Protein AF-A0A368H6U4-F1 (afdb_monomer)

Mean predicted aligned error: 21.87 Å

Organism: Ancylostoma caninum (NCBI:txid29170)

Solvent-accessible surface area (backbone atoms only — not comparable to full-atom values): 14429 Å² total; per-residue (Å²): 112,70,70,60,53,50,50,54,51,48,53,56,49,50,52,56,50,52,54,51,49,53,54,49,53,50,50,50,53,52,53,54,53,53,66,70,69,72,68,83,91,75,79,98,70,78,99,69,88,80,78,83,86,59,86,85,59,64,68,63,52,56,55,52,50,53,49,48,58,59,72,74,41,80,47,74,66,55,49,51,49,52,49,50,51,49,51,54,52,54,55,71,69,55,78,61,79,89,82,50,56,80,74,56,47,59,54,50,53,52,52,53,50,56,50,49,57,50,52,53,53,52,47,51,55,50,51,54,51,48,53,50,51,52,49,55,51,52,51,51,53,49,53,50,50,51,52,52,40,54,54,26,51,77,69,75,38,57,46,69,57,66,74,67,45,95,56,81,79,87,73,83,86,68,57,92,68,75,76,60,77,76,85,65,53,73,68,63,56,47,58,46,66,74,41,100,82,42,63,90,66,49,92,94,49,80,71,78,79,83,82,81,74,88,75,80,80,79,87,77,90,76,89,81,80,88,89,132

Structure (mmCIF, N/CA/C/O backbone):
data_AF-A0A368H6U4-F1
#
_entry.id   AF-A0A368H6U4-F1
#
loop_
_atom_site.group_PDB
_atom_site.id
_atom_site.type_symbol
_atom_site.label_atom_id
_atom_site.label_alt_id
_atom_site.label_comp_id
_atom_site.label_asym_id
_atom_site.label_entity_id
_atom_site.label_seq_id
_atom_site.pdbx_PDB_ins_code
_atom_site.Cartn_x
_atom_site.Cartn_y
_atom_site.Cartn_z
_atom_site.occupancy
_atom_site.B_iso_or_equiv
_atom_site.auth_seq_id
_atom_site.auth_comp_id
_atom_site.auth_asym_id
_atom_site.auth_atom_id
_atom_site.pdbx_PDB_model_num
ATOM 1 N N . MET A 1 1 ? 0.007 52.745 21.828 1.00 54.59 1 MET A N 1
ATOM 2 C CA . MET A 1 1 ? -0.541 53.245 20.543 1.00 54.59 1 MET A CA 1
ATOM 3 C C . MET A 1 1 ? 0.123 52.620 19.314 1.00 54.59 1 MET A C 1
ATOM 5 O O . MET A 1 1 ? -0.601 52.145 18.453 1.00 54.59 1 MET A O 1
ATOM 9 N N . ILE A 1 2 ? 1.459 52.549 19.232 1.00 61.12 2 ILE A N 1
ATOM 10 C CA . ILE A 1 2 ? 2.178 52.019 18.049 1.00 61.12 2 ILE A CA 1
ATOM 11 C C . ILE A 1 2 ? 1.877 50.529 17.778 1.00 61.12 2 ILE A C 1
ATOM 13 O O . ILE A 1 2 ? 1.542 50.171 16.654 1.00 61.12 2 ILE A O 1
ATOM 17 N N . TYR A 1 3 ? 1.890 49.681 18.813 1.00 56.53 3 TYR A N 1
ATOM 18 C CA . TYR A 1 3 ? 1.563 48.249 18.687 1.00 56.53 3 TYR A CA 1
ATOM 19 C C . TYR A 1 3 ? 0.120 47.983 18.235 1.00 56.53 3 TYR A C 1
ATOM 21 O O . TYR A 1 3 ? -0.124 47.087 17.434 1.00 56.53 3 TYR A O 1
ATOM 29 N N . TRP A 1 4 ? -0.833 48.802 18.686 1.00 68.56 4 TRP A N 1
ATOM 30 C CA . TRP A 1 4 ? -2.232 48.702 18.260 1.00 68.56 4 TRP A CA 1
ATOM 31 C C . TRP A 1 4 ? -2.395 49.067 16.778 1.00 68.56 4 TRP A C 1
ATOM 33 O O . TRP A 1 4 ? -3.127 48.409 16.048 1.00 68.56 4 TRP A O 1
ATOM 43 N N . TYR A 1 5 ? -1.641 50.063 16.304 1.00 70.75 5 TYR A N 1
ATOM 44 C CA . TYR A 1 5 ? -1.644 50.459 14.898 1.00 70.75 5 TYR A CA 1
ATOM 45 C C . TYR A 1 5 ? -0.965 49.421 13.990 1.00 70.75 5 TYR A C 1
ATOM 47 O O . TYR A 1 5 ? -1.417 49.204 12.868 1.00 70.75 5 TYR A O 1
ATOM 55 N N . MET A 1 6 ? 0.090 48.746 14.467 1.00 68.75 6 MET A N 1
ATOM 56 C CA . MET A 1 6 ? 0.705 47.626 13.743 1.00 68.75 6 MET A CA 1
ATOM 57 C C . MET A 1 6 ? -0.233 46.422 13.654 1.00 68.75 6 MET A C 1
ATOM 59 O O . MET A 1 6 ? -0.435 45.932 12.549 1.00 68.75 6 MET A O 1
ATOM 63 N N . HIS A 1 7 ? -0.885 46.022 14.751 1.00 69.81 7 HIS A N 1
ATOM 64 C CA . HIS A 1 7 ? -1.875 44.940 14.716 1.00 69.81 7 HIS A CA 1
ATOM 65 C C . HIS A 1 7 ? -3.061 45.263 13.802 1.00 69.81 7 HIS A C 1
ATOM 67 O O . HIS A 1 7 ? -3.442 44.432 12.987 1.00 69.81 7 HIS A O 1
ATOM 73 N N . LEU A 1 8 ? -3.595 46.488 13.852 1.00 75.44 8 LEU A N 1
ATOM 74 C CA . LEU A 1 8 ? -4.688 46.908 12.968 1.00 75.44 8 LEU A CA 1
ATOM 75 C C . LEU A 1 8 ? -4.261 46.916 11.487 1.00 75.44 8 LEU A C 1
ATOM 77 O O . LEU A 1 8 ? -5.049 46.603 10.592 1.00 75.44 8 LEU A O 1
ATOM 81 N N . LYS A 1 9 ? -2.999 47.264 11.209 1.00 69.94 9 LYS A N 1
ATOM 82 C CA . LYS A 1 9 ? -2.422 47.255 9.858 1.00 69.94 9 LYS A CA 1
ATOM 83 C C . LYS A 1 9 ? -2.157 45.834 9.357 1.00 69.94 9 LYS A C 1
ATOM 85 O O . LYS A 1 9 ? -2.386 45.572 8.178 1.00 69.94 9 LYS A O 1
ATOM 90 N N . GLU A 1 10 ? -1.718 44.930 10.227 1.00 67.06 10 GLU A N 1
ATOM 91 C CA . GLU A 1 10 ? -1.558 43.506 9.923 1.00 67.06 10 GLU A CA 1
ATOM 92 C C . GLU A 1 10 ? -2.905 42.824 9.701 1.00 67.06 10 GLU A C 1
ATOM 94 O O . GLU A 1 10 ? -3.066 42.133 8.701 1.00 67.06 10 GLU A O 1
ATOM 99 N N . GLU A 1 11 ? -3.909 43.102 10.531 1.00 70.44 11 GLU A N 1
ATOM 100 C CA . GLU A 1 11 ? -5.256 42.547 10.381 1.00 70.44 11 GLU A CA 1
ATOM 101 C C . GLU A 1 11 ? -5.925 43.033 9.083 1.00 70.44 11 GLU A C 1
ATOM 103 O O . GLU A 1 11 ? -6.563 42.266 8.359 1.00 70.44 11 GLU A O 1
ATOM 108 N N . ARG A 1 12 ? -5.715 44.305 8.719 1.00 70.31 12 ARG A N 1
ATOM 109 C CA . ARG A 1 12 ? -6.185 44.864 7.445 1.00 70.31 12 ARG A CA 1
ATOM 110 C C . ARG A 1 12 ? -5.445 44.276 6.238 1.00 70.31 12 ARG A C 1
ATOM 112 O O . ARG A 1 12 ? -6.053 44.121 5.180 1.00 70.31 12 ARG A O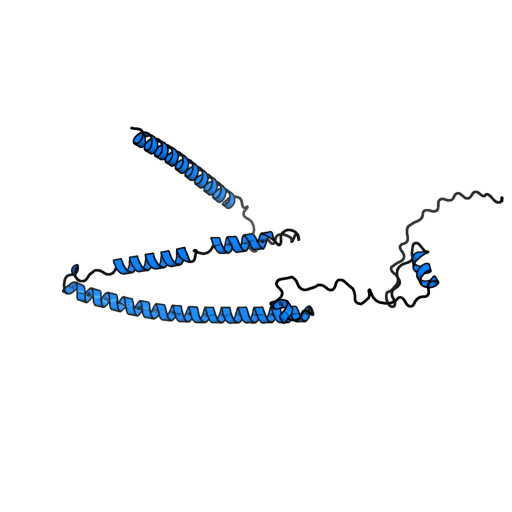 1
ATOM 119 N N . LYS A 1 13 ? -4.158 43.947 6.376 1.00 74.25 13 LYS A N 1
ATOM 120 C CA . LYS A 1 13 ? -3.367 43.293 5.322 1.00 74.25 13 LYS A CA 1
ATOM 121 C C . LYS A 1 13 ? -3.765 41.820 5.162 1.00 74.25 13 LYS A C 1
ATOM 123 O O . LYS A 1 13 ? -3.953 41.381 4.033 1.00 74.25 13 LYS A O 1
ATOM 128 N N . ALA A 1 14 ? -4.000 41.114 6.267 1.00 68.62 14 ALA A N 1
ATOM 129 C CA . ALA A 1 14 ? -4.475 39.733 6.283 1.00 68.62 14 ALA A CA 1
ATOM 130 C C . ALA A 1 14 ? -5.860 39.597 5.631 1.00 68.62 14 ALA A C 1
ATOM 132 O O . ALA A 1 14 ? -6.052 38.739 4.773 1.00 68.62 14 ALA A O 1
ATOM 133 N N . LYS A 1 15 ? -6.794 40.515 5.925 1.00 70.06 15 LYS A N 1
ATOM 134 C CA . LYS A 1 15 ? -8.120 40.551 5.277 1.00 70.06 15 LYS A CA 1
ATOM 135 C C . LYS A 1 15 ? -8.039 40.749 3.757 1.00 70.06 15 LYS A C 1
ATOM 137 O O . LYS A 1 15 ? -8.791 40.124 3.017 1.00 70.06 15 LYS A O 1
ATOM 142 N N . GLN A 1 16 ? -7.110 41.577 3.273 1.00 66.62 16 GLN A N 1
ATOM 143 C CA . GLN A 1 16 ? -6.911 41.787 1.831 1.00 66.62 16 GLN A CA 1
ATOM 144 C C . GLN A 1 16 ? -6.273 40.582 1.130 1.00 66.62 16 GLN A C 1
ATOM 146 O O . GLN A 1 16 ? -6.520 40.357 -0.055 1.00 66.62 16 GLN A O 1
ATOM 151 N N . GLU A 1 17 ? -5.439 39.822 1.835 1.00 65.56 17 GLU A N 1
ATOM 152 C CA . GLU A 1 17 ? -4.802 38.617 1.306 1.00 65.56 17 GLU A CA 1
ATOM 153 C C . GLU A 1 17 ? -5.788 37.443 1.255 1.00 65.56 17 GLU A C 1
ATOM 155 O O . GLU A 1 17 ? -5.856 36.741 0.247 1.00 65.56 17 GLU A O 1
ATOM 160 N N . GLU A 1 18 ? -6.643 37.307 2.269 1.00 68.62 18 GLU A N 1
ATOM 161 C CA . GLU A 1 18 ? -7.706 36.300 2.305 1.00 68.62 18 GLU A CA 1
ATOM 162 C C . GLU A 1 18 ? -8.779 36.551 1.231 1.00 68.62 18 GLU A C 1
ATOM 164 O O . GLU A 1 18 ? -9.199 35.624 0.536 1.00 68.62 18 GLU A O 1
ATOM 169 N N . GLU A 1 19 ? -9.165 37.812 1.000 1.00 70.44 19 GLU A N 1
ATOM 170 C CA . GLU A 1 19 ? -10.118 38.169 -0.058 1.00 70.44 19 GLU A CA 1
ATOM 171 C C . GLU A 1 19 ? -9.541 37.925 -1.467 1.00 70.44 19 GLU A C 1
ATOM 173 O O . GLU A 1 19 ? -10.243 37.437 -2.359 1.00 70.44 19 GLU A O 1
ATOM 178 N N . LYS A 1 20 ? -8.242 38.194 -1.675 1.00 70.56 20 LYS A N 1
ATOM 179 C CA . LYS A 1 20 ? -7.550 37.873 -2.935 1.00 70.56 20 LYS A CA 1
ATOM 180 C C . LYS A 1 20 ? -7.450 36.368 -3.164 1.00 70.56 20 LYS A C 1
ATOM 182 O O . LYS A 1 20 ? -7.755 35.921 -4.269 1.00 70.56 20 LYS A O 1
ATOM 187 N N . ARG A 1 21 ? -7.116 35.590 -2.128 1.00 69.50 21 ARG A N 1
ATOM 188 C CA . ARG A 1 21 ? -7.027 34.127 -2.220 1.00 69.50 21 ARG A CA 1
ATOM 189 C C . ARG A 1 21 ? -8.384 33.500 -2.531 1.00 69.50 21 ARG A C 1
ATOM 191 O O . ARG A 1 21 ? -8.485 32.672 -3.430 1.00 69.50 21 ARG A O 1
ATOM 198 N N . LYS A 1 22 ? -9.455 33.987 -1.896 1.00 71.75 22 LYS A N 1
ATOM 199 C CA . LYS A 1 22 ? -10.830 33.542 -2.174 1.00 71.75 22 LYS A CA 1
ATOM 200 C C . LYS A 1 22 ? -11.268 33.866 -3.608 1.00 71.75 22 LYS A C 1
ATOM 202 O O . LYS A 1 22 ? -11.920 33.050 -4.256 1.00 71.75 22 LYS A O 1
ATOM 207 N N . LYS A 1 23 ? -10.866 35.027 -4.139 1.00 70.81 23 LYS A N 1
ATOM 208 C CA . LYS A 1 23 ? -11.158 35.441 -5.524 1.00 70.81 23 LYS A CA 1
ATOM 209 C C . LYS A 1 23 ? -10.372 34.638 -6.566 1.00 70.81 23 LYS A C 1
ATOM 211 O O . LYS A 1 23 ? -10.862 34.438 -7.677 1.00 70.81 23 LYS A O 1
ATOM 216 N N . GLU A 1 24 ? -9.168 34.182 -6.234 1.00 67.38 24 GLU A N 1
ATOM 217 C CA . GLU A 1 24 ? -8.377 33.281 -7.080 1.00 67.38 24 GLU A CA 1
ATOM 218 C C . GLU A 1 24 ? -8.925 31.850 -7.050 1.00 67.38 24 GLU A C 1
ATOM 220 O O . GLU A 1 24 ? -9.114 31.258 -8.113 1.00 67.38 24 GLU A O 1
ATOM 225 N N . GLU A 1 25 ? -9.305 31.338 -5.877 1.00 71.75 25 GLU A N 1
ATOM 226 C CA . GLU A 1 25 ? -9.955 30.029 -5.728 1.00 71.75 25 GLU A CA 1
ATOM 227 C C . GLU A 1 25 ? -11.288 29.963 -6.502 1.00 71.75 25 GLU A C 1
ATOM 229 O O . GLU A 1 25 ? -11.573 28.973 -7.180 1.00 71.75 25 GLU A O 1
ATOM 234 N N . GLU A 1 26 ? -12.081 31.041 -6.501 1.00 72.00 26 GLU A N 1
ATOM 235 C CA . GLU A 1 26 ? -13.339 31.106 -7.255 1.00 72.00 26 GLU A CA 1
ATOM 236 C C . GLU A 1 26 ? -13.116 31.181 -8.777 1.00 72.00 26 GLU A C 1
ATOM 238 O O . GLU A 1 26 ? -13.842 30.549 -9.552 1.00 72.00 26 GLU A O 1
ATOM 243 N N . LYS A 1 27 ? -12.069 31.890 -9.227 1.00 72.44 27 LYS A N 1
ATOM 244 C CA . LYS A 1 27 ? -11.665 31.916 -10.644 1.00 72.44 27 LYS A CA 1
ATOM 245 C C . LYS A 1 27 ? -11.183 30.549 -11.120 1.00 72.44 27 LYS A C 1
ATOM 247 O O . LYS A 1 27 ? -11.586 30.130 -12.203 1.00 72.44 27 LYS A O 1
ATOM 252 N N . ILE A 1 28 ? -10.385 29.845 -10.316 1.00 71.06 28 ILE A N 1
ATOM 253 C CA . ILE A 1 28 ? -9.902 28.494 -10.630 1.00 71.06 28 ILE A CA 1
ATOM 254 C C . ILE A 1 28 ? -11.078 27.513 -10.671 1.00 71.06 28 ILE A C 1
ATOM 256 O O . ILE A 1 28 ? -11.216 26.776 -11.644 1.00 71.06 28 ILE A O 1
ATOM 260 N N . LYS A 1 29 ? -12.005 27.572 -9.705 1.00 70.31 29 LYS A N 1
ATOM 261 C CA . LYS A 1 29 ? -13.219 26.737 -9.689 1.00 70.31 29 LYS A CA 1
ATOM 262 C C . LYS A 1 29 ? -14.129 27.002 -10.893 1.00 70.31 29 LYS A C 1
ATOM 264 O O . LYS A 1 29 ? -14.658 26.064 -11.488 1.00 70.31 29 LYS A O 1
ATOM 269 N N . LYS A 1 30 ? -14.280 28.267 -11.303 1.00 69.25 30 LYS A N 1
ATOM 270 C CA . LYS A 1 30 ? -15.042 28.644 -12.504 1.00 69.25 30 LYS A CA 1
ATOM 271 C C . LYS A 1 30 ? -14.355 28.172 -13.788 1.00 69.25 30 LYS A C 1
ATOM 273 O O . LYS A 1 30 ? -15.032 27.694 -14.699 1.00 69.25 30 LYS A O 1
ATOM 278 N N . GLN A 1 31 ? -13.026 28.254 -13.855 1.00 64.69 31 GLN A N 1
ATOM 279 C CA . GLN A 1 31 ? -12.244 27.761 -14.991 1.00 64.69 31 GLN A CA 1
ATOM 280 C C . GLN A 1 31 ? -12.325 26.229 -15.098 1.00 64.69 31 GLN A C 1
ATOM 282 O O . GLN A 1 31 ? -12.503 25.702 -16.195 1.00 64.69 31 GLN A O 1
ATOM 287 N N . GLN A 1 32 ? -12.314 25.524 -13.963 1.00 65.56 32 GLN A N 1
ATOM 288 C CA . GLN A 1 32 ? -12.451 24.069 -13.896 1.00 65.56 32 GLN A CA 1
ATOM 289 C C . GLN A 1 32 ? -13.862 23.595 -14.289 1.00 65.56 32 GLN A C 1
ATOM 291 O O . GLN A 1 32 ? -13.990 22.650 -15.063 1.00 65.56 32 GLN A O 1
ATOM 296 N N . MET A 1 33 ? -14.918 24.297 -13.858 1.00 63.12 33 MET A N 1
ATOM 297 C CA . MET A 1 33 ? -16.299 23.996 -14.272 1.00 63.12 33 MET A CA 1
ATOM 298 C C . MET A 1 33 ? -16.561 24.303 -15.754 1.00 63.12 33 MET A C 1
ATOM 300 O O . MET A 1 33 ? -17.270 23.553 -16.420 1.00 63.12 33 MET A O 1
ATOM 304 N N . THR A 1 34 ? -15.955 25.359 -16.306 1.00 60.97 34 THR A N 1
ATOM 305 C CA . THR A 1 34 ? -16.106 25.694 -17.737 1.00 60.97 34 THR A CA 1
ATOM 306 C C . THR A 1 34 ? -15.370 24.686 -18.629 1.00 60.97 34 THR A C 1
ATOM 308 O O . THR A 1 34 ? -15.868 24.330 -19.694 1.00 60.97 34 THR A O 1
ATOM 311 N N . ALA A 1 35 ? -14.231 24.154 -18.172 1.00 58.12 35 ALA A N 1
ATOM 312 C CA . ALA A 1 35 ? -13.508 23.085 -18.862 1.00 58.12 35 ALA A CA 1
ATOM 313 C C . ALA A 1 35 ? -14.238 21.726 -18.823 1.00 58.12 35 ALA A C 1
ATOM 315 O O . ALA A 1 35 ? -13.999 20.885 -19.685 1.00 58.12 35 ALA A O 1
ATOM 316 N N . GLN A 1 36 ? -15.147 21.514 -17.863 1.00 52.84 36 GLN A N 1
ATOM 317 C CA . GLN A 1 36 ? -15.966 20.299 -17.767 1.00 52.84 36 GLN A CA 1
ATOM 318 C C . GLN A 1 36 ? -17.232 20.330 -18.638 1.00 52.84 36 GLN A C 1
ATOM 320 O O . GLN A 1 36 ? -17.742 19.270 -18.989 1.00 52.84 36 GLN A O 1
ATOM 325 N N . PHE A 1 37 ? -17.727 21.515 -19.012 1.00 48.16 37 PHE A N 1
ATOM 326 C CA . PHE A 1 37 ? -18.970 21.672 -19.784 1.00 48.16 37 PHE A CA 1
ATOM 327 C C . PHE A 1 37 ? -18.770 21.969 -21.280 1.00 48.16 37 PHE A C 1
ATOM 329 O O . PHE A 1 37 ? -19.744 22.025 -22.027 1.00 48.16 37 PHE A O 1
ATOM 336 N N . ALA A 1 38 ? -17.525 22.113 -21.746 1.00 47.44 38 ALA A N 1
ATOM 337 C CA . ALA A 1 38 ? -17.190 22.280 -23.161 1.00 47.44 38 ALA A CA 1
ATOM 338 C C . ALA A 1 38 ? -16.616 20.983 -23.768 1.00 47.44 38 ALA A C 1
ATOM 340 O O . ALA A 1 38 ? -15.465 20.938 -24.193 1.00 47.44 38 ALA A O 1
ATOM 341 N N . ALA A 1 39 ? -17.422 19.920 -23.821 1.00 46.28 39 ALA A N 1
ATOM 342 C CA . ALA A 1 39 ? -17.169 18.763 -24.681 1.00 46.28 39 ALA A CA 1
ATOM 343 C C . ALA A 1 39 ? -18.470 18.395 -25.422 1.00 46.28 39 ALA A C 1
ATOM 345 O O . ALA A 1 39 ? -19.503 18.233 -24.767 1.00 46.28 39 ALA A O 1
ATOM 346 N N . PRO A 1 40 ? -18.473 18.293 -26.766 1.00 45.59 40 PRO A N 1
ATOM 347 C CA . PRO A 1 40 ? -19.673 17.945 -27.511 1.00 45.59 40 PRO A CA 1
ATOM 348 C C . PRO A 1 40 ? -20.013 16.467 -27.294 1.00 45.59 40 PRO A C 1
ATOM 350 O O . PRO A 1 40 ? -19.139 15.600 -27.277 1.00 45.59 40 PRO A O 1
ATOM 353 N N . ALA A 1 41 ? -21.305 16.188 -27.138 1.00 48.03 41 ALA A N 1
ATOM 354 C CA . ALA A 1 41 ? -21.851 14.842 -27.097 1.00 48.03 41 ALA A CA 1
ATOM 355 C C . ALA A 1 41 ? -21.512 14.091 -28.397 1.00 48.03 41 ALA A C 1
ATOM 357 O O . ALA A 1 41 ? -21.930 14.497 -29.480 1.00 48.03 41 ALA A O 1
ATOM 358 N N . GLY A 1 42 ? -20.769 12.988 -28.292 1.00 42.66 42 GLY A N 1
ATOM 359 C CA . GLY A 1 42 ? -20.475 12.139 -29.443 1.00 42.66 42 GLY A CA 1
ATOM 360 C C . GLY A 1 42 ? -19.523 10.985 -29.140 1.00 42.66 42 GLY A C 1
ATOM 361 O O . GLY A 1 42 ? -18.323 11.186 -29.023 1.00 42.66 42 GLY A O 1
ATOM 362 N N . GLN A 1 43 ? -20.091 9.777 -29.109 1.00 41.44 43 GLN A N 1
ATOM 363 C CA . GLN A 1 43 ? -19.450 8.464 -29.268 1.00 41.44 43 GLN A CA 1
ATOM 364 C C . GLN A 1 43 ? -18.472 7.964 -28.190 1.00 41.44 43 GLN A C 1
ATOM 366 O O . GLN A 1 43 ? -17.365 8.454 -27.990 1.00 41.44 43 GLN A O 1
ATOM 371 N N . GLY A 1 44 ? -18.877 6.846 -27.576 1.00 48.09 44 GLY A N 1
ATOM 372 C CA . GLY A 1 44 ? -18.028 5.991 -26.760 1.00 48.09 44 GLY A CA 1
ATOM 373 C C . GLY A 1 44 ? -16.804 5.506 -27.538 1.00 48.09 44 GLY A C 1
ATOM 374 O O . GLY A 1 44 ? -16.904 4.691 -28.452 1.00 48.09 44 GLY A O 1
ATOM 375 N N . GLY A 1 45 ? -15.638 5.994 -27.128 1.00 43.34 45 GLY A N 1
ATOM 376 C CA . GLY A 1 45 ? -14.339 5.588 -27.635 1.00 43.34 45 GLY A CA 1
ATOM 377 C C . GLY A 1 45 ? -13.259 5.884 -26.598 1.00 43.34 45 GLY A C 1
ATOM 378 O O . GLY A 1 45 ? -12.977 7.035 -26.308 1.00 43.34 45 GLY A O 1
ATOM 379 N N . ARG A 1 46 ? -12.694 4.814 -26.026 1.00 50.44 46 ARG A N 1
ATOM 380 C CA . ARG A 1 46 ? -11.342 4.675 -25.440 1.00 50.44 46 ARG A CA 1
ATOM 381 C C . ARG A 1 46 ? -10.726 5.957 -24.839 1.00 50.44 46 ARG A C 1
ATOM 383 O O . ARG A 1 46 ? -10.171 6.790 -25.546 1.00 50.44 46 ARG A O 1
ATOM 390 N N . ASN A 1 47 ? -10.717 6.030 -23.509 1.00 48.41 47 ASN A N 1
ATOM 391 C CA . ASN A 1 47 ? -10.270 7.172 -22.702 1.00 48.41 47 ASN A CA 1
ATOM 392 C C . ASN A 1 47 ? -8.732 7.335 -22.603 1.00 48.41 47 ASN A C 1
ATOM 394 O O . ASN A 1 47 ? -8.193 7.431 -21.506 1.00 48.41 47 ASN A O 1
ATOM 398 N N . PHE A 1 48 ? -8.006 7.324 -23.728 1.00 55.56 48 PHE A N 1
ATOM 399 C CA . PHE A 1 48 ? -6.584 7.694 -23.765 1.00 55.56 48 PHE A CA 1
ATOM 400 C C . PHE A 1 48 ? -6.222 8.380 -25.088 1.00 55.56 48 PHE A C 1
ATOM 402 O O . PHE A 1 48 ? -6.181 7.752 -26.145 1.00 55.56 48 PHE A O 1
ATOM 409 N N . VAL A 1 49 ? -5.892 9.672 -25.016 1.00 58.19 49 VAL A N 1
ATOM 410 C CA . VAL A 1 49 ? -5.244 10.410 -26.108 1.00 58.19 49 VAL A CA 1
ATOM 411 C C . VAL A 1 49 ? -3.755 10.067 -26.079 1.00 58.19 49 VAL A C 1
ATOM 413 O O . VAL A 1 49 ? -3.059 10.399 -25.123 1.00 58.19 49 VAL A O 1
ATOM 416 N N . ILE A 1 50 ? -3.255 9.392 -27.116 1.00 53.56 50 ILE A N 1
ATOM 417 C CA . ILE A 1 50 ? -1.821 9.143 -27.313 1.00 53.56 50 ILE A CA 1
ATOM 418 C C . ILE A 1 50 ? -1.241 10.350 -28.071 1.00 53.56 50 ILE A C 1
ATOM 420 O O . ILE A 1 50 ? -1.454 10.454 -29.282 1.00 53.56 50 ILE A O 1
ATOM 424 N N . PRO A 1 51 ? -0.508 11.279 -27.426 1.00 59.31 51 PRO A N 1
ATOM 425 C CA . PRO A 1 51 ? 0.175 12.339 -28.153 1.00 59.31 51 PRO A CA 1
ATOM 426 C C . PRO A 1 51 ? 1.308 11.742 -28.997 1.00 59.31 51 PRO A C 1
ATOM 4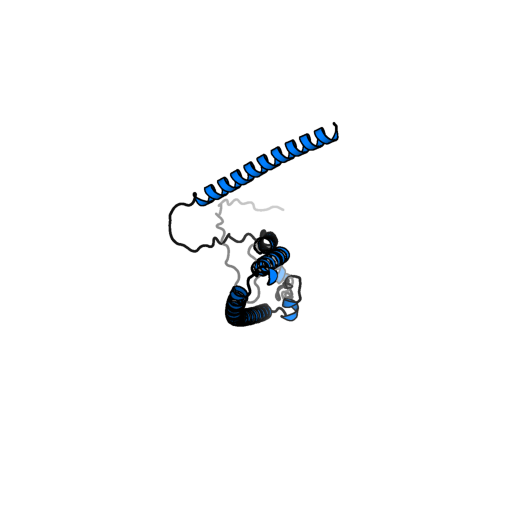28 O O . PRO A 1 51 ? 2.134 10.965 -28.505 1.00 59.31 51 PRO A O 1
ATOM 431 N N . LYS A 1 52 ? 1.354 12.124 -30.280 1.00 50.75 52 LYS A N 1
ATOM 432 C CA . LYS A 1 52 ? 2.428 11.751 -31.209 1.00 50.75 52 LYS A CA 1
ATOM 433 C C . LYS A 1 52 ? 3.791 12.124 -30.612 1.00 50.75 52 LYS A C 1
ATOM 435 O O . LYS A 1 52 ? 4.009 13.224 -30.109 1.00 50.75 52 LYS A O 1
ATOM 440 N N . LYS A 1 53 ? 4.697 11.152 -30.648 1.00 43.78 53 LYS A N 1
ATOM 441 C CA . LYS A 1 53 ? 6.025 11.153 -30.035 1.00 43.78 53 LYS A CA 1
ATOM 442 C C . LYS A 1 53 ? 6.948 12.146 -30.757 1.00 43.78 53 LYS A C 1
ATOM 444 O O . LYS A 1 53 ? 7.527 11.796 -31.776 1.00 43.78 53 LYS A O 1
ATOM 449 N N . SER A 1 54 ? 7.108 13.359 -30.227 1.00 45.62 54 SER A N 1
ATOM 450 C CA . SER A 1 54 ? 8.255 14.215 -30.552 1.00 45.62 54 SER A CA 1
ATOM 451 C C . SER A 1 54 ? 9.406 13.891 -29.592 1.00 45.62 54 SER A C 1
ATOM 453 O O . SER A 1 54 ? 9.237 13.830 -28.372 1.00 45.62 54 SER A O 1
ATOM 455 N N . GLU A 1 55 ? 10.588 13.612 -30.141 1.00 53.78 55 GLU A N 1
ATOM 456 C CA . GLU A 1 55 ? 11.734 13.076 -29.391 1.00 53.78 55 GLU A CA 1
ATOM 457 C C . GLU A 1 55 ? 12.313 14.030 -28.335 1.00 53.78 55 GLU A C 1
ATOM 459 O O . GLU A 1 55 ? 13.006 13.574 -27.428 1.00 53.78 55 GLU A O 1
ATOM 464 N N . LYS A 1 56 ? 11.955 15.319 -28.375 1.00 51.50 56 LYS A N 1
ATOM 465 C CA . LYS A 1 56 ? 12.401 16.339 -27.412 1.00 51.50 56 LYS A CA 1
ATOM 466 C C . LYS A 1 56 ? 11.733 16.266 -26.034 1.00 51.50 56 LYS A C 1
ATOM 468 O O . LYS A 1 56 ? 12.255 16.842 -25.093 1.00 51.50 56 LYS A O 1
ATOM 473 N N . ASN A 1 57 ? 10.615 15.552 -25.885 1.00 49.22 57 ASN A N 1
ATOM 474 C CA . ASN A 1 57 ? 9.756 15.642 -24.694 1.00 49.22 57 ASN A CA 1
ATOM 475 C C . ASN A 1 57 ? 9.799 14.377 -23.808 1.00 49.22 57 ASN A C 1
ATOM 477 O O . ASN A 1 57 ? 8.821 14.008 -23.158 1.00 49.22 57 ASN A O 1
ATOM 481 N N . ARG A 1 58 ? 10.908 13.621 -23.846 1.00 53.78 58 ARG A N 1
ATOM 482 C CA . ARG A 1 58 ? 11.096 12.449 -22.969 1.00 53.78 58 ARG A CA 1
ATOM 483 C C . ARG A 1 58 ? 11.612 12.824 -21.580 1.00 53.78 58 ARG A C 1
ATOM 485 O O . ARG A 1 58 ? 11.306 12.095 -20.647 1.00 53.78 58 ARG A O 1
ATOM 492 N N . ASN A 1 59 ? 12.334 13.935 -21.440 1.00 54.47 59 ASN A N 1
ATOM 493 C CA . ASN A 1 59 ? 12.939 14.326 -20.165 1.00 54.47 59 ASN A CA 1
ATOM 494 C C . ASN A 1 59 ? 11.924 14.984 -19.207 1.00 54.47 59 ASN A C 1
ATOM 496 O O . ASN A 1 59 ? 11.887 14.640 -18.030 1.00 54.47 59 ASN A O 1
ATOM 500 N N . ASP A 1 60 ? 11.013 15.819 -19.721 1.00 56.06 60 ASP A N 1
ATOM 501 C CA . ASP A 1 60 ? 10.012 16.532 -18.900 1.00 56.06 60 ASP A CA 1
ATOM 502 C C . ASP A 1 60 ? 8.885 15.633 -18.365 1.00 56.06 60 ASP A C 1
ATOM 504 O O . ASP A 1 60 ? 8.238 15.937 -17.361 1.00 56.06 60 ASP A O 1
ATOM 508 N N . LYS A 1 61 ? 8.647 14.484 -19.008 1.00 57.69 61 LYS A N 1
ATOM 509 C CA . LYS A 1 61 ? 7.613 13.525 -18.581 1.00 57.69 61 LYS A CA 1
ATOM 510 C C . LYS A 1 61 ? 7.997 12.769 -17.314 1.00 57.69 61 LYS A C 1
ATOM 512 O O . LYS A 1 61 ? 7.113 12.428 -16.536 1.00 57.69 61 LYS A O 1
ATOM 517 N N . PHE A 1 62 ? 9.288 12.522 -17.088 1.00 53.84 62 PHE A N 1
ATOM 518 C CA . PHE A 1 62 ? 9.746 11.869 -15.860 1.00 53.84 62 PHE A CA 1
ATOM 519 C C . PHE A 1 62 ? 9.664 12.809 -14.652 1.00 53.84 62 PHE A C 1
ATOM 521 O O . PHE A 1 62 ? 9.253 12.360 -13.586 1.00 53.84 62 PHE A O 1
ATOM 528 N N . GLY A 1 63 ? 9.952 14.105 -14.829 1.00 59.25 63 GLY A N 1
ATOM 529 C CA . GLY A 1 63 ? 9.774 15.119 -13.780 1.00 59.25 63 GLY A CA 1
ATOM 530 C C . GLY A 1 63 ? 8.309 15.276 -13.360 1.00 59.25 63 GLY A C 1
ATOM 531 O O . GLY A 1 63 ? 7.992 15.147 -12.181 1.00 59.25 63 GLY A O 1
ATOM 532 N N . ASN A 1 64 ? 7.401 15.421 -14.333 1.00 64.38 64 ASN A N 1
ATOM 533 C CA . ASN A 1 64 ? 5.963 15.542 -14.065 1.00 64.38 64 ASN A CA 1
ATOM 534 C C . ASN A 1 64 ? 5.341 14.279 -13.447 1.00 64.38 64 ASN A C 1
ATOM 536 O O . ASN A 1 64 ? 4.442 14.386 -12.623 1.00 64.38 64 ASN A O 1
ATOM 540 N N . ILE A 1 65 ? 5.802 13.076 -13.809 1.00 59.38 65 ILE A N 1
ATOM 541 C CA . ILE A 1 65 ? 5.280 11.826 -13.231 1.00 59.38 65 ILE A CA 1
ATOM 542 C C . ILE A 1 65 ? 5.723 11.643 -11.778 1.00 59.38 65 ILE A C 1
ATOM 544 O O . ILE A 1 65 ? 4.926 11.193 -10.961 1.00 59.38 65 ILE A O 1
ATOM 548 N N . VAL A 1 66 ? 6.974 11.968 -11.441 1.00 58.47 66 VAL A N 1
ATOM 549 C CA . VAL A 1 66 ? 7.477 11.855 -10.062 1.00 58.47 66 VAL A CA 1
ATOM 550 C C . VAL A 1 66 ? 6.794 12.882 -9.162 1.00 58.47 66 VAL A C 1
ATOM 552 O O . VAL A 1 66 ? 6.345 12.525 -8.076 1.00 58.47 66 VAL A O 1
ATOM 555 N N . GLN A 1 67 ? 6.626 14.109 -9.654 1.00 59.28 67 GLN A N 1
ATOM 556 C CA . GLN A 1 67 ? 5.927 15.170 -8.940 1.00 59.28 67 GLN A CA 1
ATOM 557 C C . GLN A 1 67 ? 4.431 14.858 -8.771 1.00 59.28 67 GLN A C 1
ATOM 559 O O . GLN A 1 67 ? 3.931 14.877 -7.652 1.00 59.28 67 GLN A O 1
ATOM 564 N N . ALA A 1 68 ? 3.741 14.400 -9.821 1.00 59.78 68 ALA A N 1
ATOM 565 C CA . ALA A 1 68 ? 2.350 13.957 -9.713 1.00 59.78 68 ALA A CA 1
ATOM 566 C C . ALA A 1 68 ? 2.187 12.746 -8.780 1.00 59.78 68 ALA A C 1
ATOM 568 O O . ALA A 1 68 ? 1.214 12.661 -8.046 1.00 59.78 68 ALA A O 1
ATOM 569 N N . LYS A 1 69 ? 3.136 11.803 -8.750 1.00 57.53 69 LYS A N 1
ATOM 570 C CA . LYS A 1 69 ? 3.085 10.649 -7.835 1.00 57.53 69 LYS A CA 1
ATOM 571 C C . LYS A 1 69 ? 3.320 11.049 -6.372 1.00 57.53 69 LYS A C 1
ATOM 573 O O . LYS A 1 69 ? 2.817 10.374 -5.479 1.00 57.53 69 LYS A O 1
ATOM 578 N N . GLN A 1 70 ? 4.064 12.129 -6.142 1.00 57.34 70 GLN A N 1
ATOM 579 C CA . GLN A 1 70 ? 4.303 12.711 -4.822 1.00 57.34 70 GLN A CA 1
ATOM 580 C C . GLN A 1 70 ? 3.136 13.596 -4.353 1.00 57.34 70 GLN A C 1
ATOM 582 O O . GLN A 1 70 ? 2.867 13.649 -3.159 1.00 57.34 70 GLN A O 1
ATOM 587 N N . GLU A 1 71 ? 2.416 14.227 -5.282 1.00 54.91 71 GLU A N 1
ATOM 588 C CA . GLU A 1 71 ? 1.245 15.074 -5.011 1.00 54.91 71 GLU A CA 1
ATOM 589 C C . GLU A 1 71 ? -0.085 14.286 -4.957 1.00 54.91 71 GLU A C 1
ATOM 591 O O . GLU A 1 71 ? -1.045 14.745 -4.346 1.00 54.91 71 GLU A O 1
ATOM 596 N N . MET A 1 72 ? -0.161 13.089 -5.557 1.00 57.44 72 MET A N 1
ATOM 597 C CA . MET A 1 72 ? -1.399 12.284 -5.656 1.00 57.44 72 MET A CA 1
ATOM 598 C C . MET A 1 72 ? -1.570 11.231 -4.550 1.00 57.44 72 MET A C 1
ATOM 600 O O . MET A 1 72 ? -2.610 10.576 -4.483 1.00 57.44 72 MET A O 1
ATOM 604 N N . GLY A 1 73 ? -0.567 11.029 -3.695 1.00 58.59 73 GLY A N 1
ATOM 605 C CA . GLY A 1 73 ? -0.679 10.182 -2.507 1.00 58.59 73 GLY A CA 1
ATOM 606 C C . GLY A 1 73 ? -0.674 11.043 -1.253 1.00 58.59 73 GLY A C 1
ATOM 607 O O . GLY A 1 73 ? 0.124 11.974 -1.180 1.00 58.59 73 GLY A O 1
ATOM 608 N N . MET A 1 74 ? -1.508 10.720 -0.252 1.00 61.03 74 MET A N 1
ATOM 609 C CA . MET A 1 74 ? -1.300 11.266 1.097 1.00 61.03 74 MET A CA 1
ATOM 610 C C . MET A 1 74 ? 0.173 11.071 1.451 1.00 61.03 74 MET A C 1
ATOM 612 O O . MET A 1 74 ? 0.673 9.940 1.369 1.00 61.03 74 MET A O 1
ATOM 616 N N . THR A 1 75 ? 0.867 12.153 1.800 1.00 80.38 75 THR A N 1
ATOM 617 C CA . THR A 1 75 ? 2.277 12.071 2.184 1.00 80.38 75 THR A CA 1
ATOM 618 C C . THR A 1 75 ? 2.410 11.133 3.382 1.00 80.38 75 THR A C 1
ATOM 620 O O . THR A 1 75 ? 1.469 10.954 4.156 1.00 80.38 75 THR A O 1
ATOM 623 N N . LYS A 1 76 ? 3.572 10.492 3.549 1.00 82.69 76 LYS A N 1
ATOM 624 C CA . LYS A 1 76 ? 3.795 9.561 4.669 1.00 82.69 76 LYS A CA 1
ATOM 625 C C . LYS A 1 76 ? 3.431 10.200 6.019 1.00 82.69 76 LYS A C 1
ATOM 627 O O . LYS A 1 76 ? 2.799 9.564 6.853 1.00 82.69 76 LYS A O 1
ATOM 632 N N . GLU A 1 77 ? 3.760 11.476 6.175 1.00 84.62 77 GLU A N 1
ATOM 633 C CA . GLU A 1 77 ? 3.422 12.282 7.347 1.00 84.62 77 GLU A CA 1
ATOM 634 C C . GLU A 1 77 ? 1.907 12.498 7.499 1.00 84.62 77 GLU A C 1
ATOM 636 O O . GLU A 1 77 ? 1.369 12.271 8.577 1.00 84.62 77 GLU A O 1
ATOM 641 N N . GLN A 1 78 ? 1.187 12.809 6.414 1.00 87.38 78 GLN A N 1
ATOM 642 C CA . GLN A 1 78 ? -0.279 12.914 6.432 1.00 87.38 78 GLN A CA 1
ATOM 643 C C . GLN A 1 78 ? -0.958 11.586 6.793 1.00 87.38 78 GLN A C 1
ATOM 645 O O . GLN A 1 78 ? -1.967 11.580 7.494 1.00 87.38 78 GLN A O 1
ATOM 650 N N . GLN A 1 79 ? -0.418 10.449 6.343 1.00 87.62 79 GLN A N 1
ATOM 651 C CA . GLN A 1 79 ? -0.950 9.130 6.703 1.00 87.62 79 GLN A CA 1
ATOM 652 C C . GLN A 1 79 ? -0.730 8.818 8.188 1.00 87.62 79 GLN A C 1
ATOM 654 O O . GLN A 1 79 ? -1.628 8.296 8.851 1.00 87.62 79 GLN A O 1
ATOM 659 N N . GLU A 1 80 ? 0.449 9.140 8.725 1.00 88.81 80 GLU A N 1
ATOM 660 C CA . GLU A 1 80 ? 0.758 8.968 10.147 1.00 88.81 80 GLU A CA 1
ATOM 661 C C . GLU A 1 80 ? -0.099 9.887 11.026 1.00 88.81 80 GLU A C 1
ATOM 663 O O . GLU A 1 80 ? -0.618 9.441 12.053 1.00 88.81 80 GLU A O 1
ATOM 668 N N . GLU A 1 81 ? -0.320 11.131 10.603 1.00 88.69 81 GLU A N 1
ATOM 669 C CA . GLU A 1 81 ? -1.206 12.068 11.290 1.00 88.69 81 GLU A CA 1
ATOM 670 C C . GLU A 1 81 ? -2.666 11.605 11.243 1.00 88.69 81 GLU A C 1
ATOM 672 O O . GLU A 1 81 ? -3.321 11.562 12.284 1.00 88.69 81 GLU A O 1
ATOM 677 N N . ALA A 1 82 ? -3.162 11.154 10.086 1.00 90.62 82 ALA A N 1
ATOM 678 C CA . ALA A 1 82 ? -4.502 10.583 9.962 1.00 90.62 82 ALA A CA 1
ATOM 679 C C . ALA A 1 82 ? -4.674 9.338 10.848 1.00 90.62 82 ALA A C 1
ATOM 681 O O . ALA A 1 82 ? -5.696 9.190 11.522 1.00 90.62 82 ALA A O 1
ATOM 682 N N . LYS A 1 83 ? -3.656 8.467 10.920 1.00 92.69 83 LYS A N 1
ATOM 683 C CA . LYS A 1 83 ? -3.649 7.308 11.823 1.00 92.69 83 LYS A CA 1
ATOM 684 C C . LYS A 1 83 ? -3.670 7.743 13.288 1.00 92.69 83 LYS A C 1
ATOM 686 O O . LYS A 1 83 ? -4.444 7.192 14.068 1.00 92.69 83 LYS A O 1
ATOM 691 N N . ARG A 1 84 ? -2.852 8.726 13.676 1.00 93.94 84 ARG A N 1
ATOM 692 C CA . ARG A 1 84 ? -2.828 9.265 15.045 1.00 93.94 84 ARG A CA 1
ATOM 693 C C . ARG A 1 84 ? -4.172 9.893 15.411 1.00 93.94 84 ARG A C 1
ATOM 695 O O . ARG A 1 84 ? -4.681 9.622 16.495 1.00 93.94 84 ARG A O 1
ATOM 702 N N . ALA A 1 85 ? -4.759 10.685 14.518 1.00 94.12 85 ALA A N 1
ATOM 703 C CA . ALA A 1 85 ? -6.064 11.306 14.714 1.00 94.12 85 ALA A CA 1
ATOM 704 C C . ALA A 1 85 ? -7.171 10.254 14.860 1.00 94.12 85 ALA A C 1
ATOM 706 O O . ALA A 1 85 ? -8.001 10.355 15.762 1.00 94.12 85 ALA A O 1
ATOM 707 N N . PHE A 1 86 ? -7.142 9.207 14.031 1.00 94.38 86 PHE A N 1
ATOM 708 C CA . PHE A 1 86 ? -8.075 8.089 14.129 1.00 94.38 86 PHE A CA 1
ATOM 709 C C . PHE A 1 86 ? -7.947 7.356 15.469 1.00 94.38 86 PHE A C 1
ATOM 711 O O . PHE A 1 86 ? -8.947 7.147 16.150 1.00 94.38 86 PHE A O 1
ATOM 718 N N . LEU A 1 87 ? -6.724 7.022 15.894 1.00 94.25 87 LEU A N 1
ATOM 719 C CA . LEU A 1 87 ? -6.492 6.366 17.184 1.00 94.25 87 LEU A CA 1
ATOM 720 C C . LEU A 1 87 ? -6.943 7.241 18.358 1.00 94.25 87 LEU A C 1
ATOM 722 O O . LEU A 1 87 ? -7.600 6.740 19.265 1.00 94.25 87 LEU A O 1
ATOM 726 N N . ALA A 1 88 ? -6.671 8.546 18.313 1.00 93.81 88 ALA A N 1
ATOM 727 C CA . ALA A 1 88 ? -7.133 9.483 19.333 1.00 93.81 88 ALA A CA 1
ATOM 728 C C . ALA A 1 88 ? -8.668 9.598 19.376 1.00 93.81 88 ALA A C 1
ATOM 730 O O . ALA A 1 88 ? -9.243 9.766 20.448 1.00 93.81 88 ALA A O 1
ATOM 731 N N . ALA A 1 89 ? -9.349 9.511 18.229 1.00 93.25 89 ALA A N 1
ATOM 732 C CA . ALA A 1 89 ? -10.809 9.482 18.181 1.00 93.25 89 ALA A CA 1
ATOM 733 C C . ALA A 1 89 ? -11.377 8.181 18.773 1.00 93.25 89 ALA A C 1
ATOM 735 O O . ALA A 1 89 ? -12.378 8.220 19.488 1.00 93.25 89 ALA A O 1
ATOM 736 N N . VAL A 1 90 ? -10.727 7.040 18.515 1.00 91.62 90 VAL A N 1
ATOM 737 C CA . VAL A 1 90 ? -11.099 5.750 19.116 1.00 91.62 90 VAL A CA 1
ATOM 738 C C . VAL A 1 90 ? -10.911 5.784 20.630 1.00 91.62 90 VAL A C 1
ATOM 740 O O . VAL A 1 90 ? -11.828 5.391 21.345 1.00 91.62 90 VAL A O 1
ATOM 743 N N . ASP A 1 91 ? -9.784 6.300 21.115 1.00 89.50 91 ASP A N 1
ATOM 744 C CA . ASP A 1 91 ? -9.482 6.406 22.546 1.00 89.50 91 ASP A CA 1
ATOM 745 C C . ASP A 1 91 ? -10.530 7.253 23.285 1.00 89.50 91 ASP A C 1
ATOM 747 O O . ASP A 1 91 ? -11.157 6.796 24.236 1.00 89.50 91 ASP A O 1
ATOM 751 N N . LYS A 1 92 ? -10.862 8.431 22.741 1.00 88.31 92 LYS A N 1
ATOM 752 C CA . LYS A 1 92 ? -11.923 9.304 23.279 1.00 88.31 92 LYS A CA 1
ATOM 753 C C . LYS A 1 92 ? -13.318 8.674 23.267 1.00 88.31 92 LYS A C 1
ATOM 755 O O . LYS A 1 92 ? -14.186 9.119 24.010 1.00 88.31 92 LYS A O 1
ATOM 760 N N . SER A 1 93 ? -13.567 7.688 22.401 1.00 86.62 93 SER A N 1
ATOM 761 C CA . SER A 1 93 ? -14.865 7.002 22.330 1.00 86.62 93 SER A CA 1
ATOM 762 C C . SER A 1 93 ? -15.074 5.979 23.450 1.00 86.62 93 SER A C 1
ATOM 764 O O . SER A 1 93 ? -16.198 5.514 23.648 1.00 86.62 93 SER A O 1
ATOM 766 N N . ILE A 1 94 ? -14.007 5.603 24.162 1.00 87.06 94 ILE A N 1
ATOM 767 C CA . ILE A 1 94 ? -14.062 4.642 25.259 1.00 87.06 94 ILE A CA 1
ATOM 768 C C . ILE A 1 94 ? -14.265 5.436 26.559 1.00 87.06 94 ILE A C 1
ATOM 770 O O . ILE A 1 94 ? -13.370 6.176 26.962 1.00 87.06 94 ILE A O 1
ATOM 774 N N . PRO A 1 95 ? -15.438 5.330 27.210 1.00 82.00 95 PRO A N 1
ATOM 775 C CA . PRO A 1 95 ? -15.714 6.068 28.437 1.00 82.00 95 PRO A CA 1
ATOM 776 C C . PRO A 1 95 ? -14.813 5.590 29.580 1.00 82.00 95 PRO A C 1
ATOM 778 O O . PRO A 1 95 ? -14.522 4.395 29.698 1.00 82.00 95 PRO A O 1
ATOM 781 N N . VAL A 1 96 ? -14.404 6.521 30.442 1.00 81.88 96 VAL A N 1
ATOM 782 C CA . VAL A 1 96 ? -13.620 6.207 31.640 1.00 81.88 96 VAL A CA 1
ATOM 783 C C . VAL A 1 96 ? -14.530 5.522 32.662 1.00 81.88 96 VAL A C 1
ATOM 785 O O . VAL A 1 96 ? -15.696 5.878 32.821 1.00 81.88 96 VAL A O 1
ATOM 788 N N . SER A 1 97 ? -14.008 4.524 33.379 1.00 76.00 97 SER A N 1
ATOM 789 C CA . SER A 1 97 ? -14.782 3.730 34.345 1.00 76.00 97 SER A CA 1
ATOM 790 C C . SER A 1 97 ? -15.376 4.545 35.501 1.00 76.00 97 SER A C 1
ATOM 792 O O . SER A 1 97 ? -16.297 4.067 36.152 1.00 76.00 97 SER A O 1
ATOM 794 N N . SER A 1 98 ? -14.851 5.744 35.772 1.00 76.56 98 SER A N 1
ATOM 795 C CA . SER A 1 98 ? -15.363 6.679 36.784 1.00 76.56 98 SER A CA 1
ATOM 796 C C . SER A 1 98 ? -16.699 7.316 36.412 1.00 76.56 98 SER A C 1
ATOM 798 O O . SER A 1 98 ? -17.430 7.745 37.301 1.00 76.56 98 SER A O 1
ATOM 800 N N . ASP A 1 99 ? -17.014 7.377 35.119 1.00 79.69 99 ASP A N 1
ATOM 801 C CA . ASP A 1 99 ? -18.123 8.178 34.593 1.00 79.69 99 ASP A CA 1
ATOM 802 C C . ASP A 1 99 ? -19.387 7.333 34.367 1.00 79.69 99 ASP A C 1
ATOM 804 O O . ASP A 1 99 ? -20.418 7.845 33.930 1.00 79.69 99 ASP A O 1
ATOM 808 N N . LEU A 1 100 ? -19.312 6.027 34.653 1.00 83.50 100 LEU A N 1
ATOM 809 C CA . LEU A 1 100 ? -20.380 5.062 34.421 1.00 83.50 100 LEU A CA 1
ATOM 810 C C . LEU A 1 100 ? -20.855 4.415 35.730 1.00 83.50 100 LEU A C 1
ATOM 812 O O . LEU A 1 100 ? -20.031 4.007 36.553 1.00 83.50 100 LEU A O 1
ATOM 816 N N . PRO A 1 101 ? -22.174 4.244 35.918 1.00 85.44 101 PRO A N 1
ATOM 817 C CA . PRO A 1 101 ? -22.710 3.482 37.037 1.00 85.44 101 PRO A CA 1
ATOM 818 C C . PRO A 1 101 ? -22.394 1.982 36.890 1.00 85.44 101 PRO A C 1
ATOM 820 O O . PRO A 1 101 ? -22.162 1.465 35.794 1.00 85.44 101 PRO A O 1
ATOM 823 N N . ALA A 1 102 ? -22.399 1.257 38.013 1.00 83.25 102 ALA A N 1
ATOM 824 C CA . ALA A 1 102 ? -21.945 -0.138 38.082 1.00 83.25 102 ALA A CA 1
ATOM 825 C C . ALA A 1 102 ? -22.714 -1.105 37.157 1.00 83.25 102 ALA A C 1
ATOM 827 O O . ALA A 1 102 ? -22.139 -2.085 36.671 1.00 83.25 102 ALA A O 1
ATOM 828 N N . ASP A 1 103 ? -23.992 -0.829 36.894 1.00 82.81 103 ASP A N 1
ATOM 829 C CA . ASP A 1 103 ? -24.832 -1.655 36.022 1.00 82.81 103 ASP A CA 1
ATOM 830 C C . ASP A 1 103 ? -24.505 -1.448 34.532 1.00 82.81 103 ASP A C 1
ATOM 832 O O . ASP A 1 103 ? -24.402 -2.425 33.780 1.00 82.81 103 ASP A O 1
ATOM 836 N N . ASP A 1 104 ? -24.208 -0.211 34.123 1.00 86.81 104 ASP A N 1
ATOM 837 C CA . ASP A 1 104 ? -23.831 0.130 32.743 1.00 86.81 104 ASP A CA 1
ATOM 838 C C . ASP A 1 104 ? -22.413 -0.339 32.397 1.00 86.81 104 ASP A C 1
ATOM 840 O O . ASP A 1 104 ? -22.120 -0.685 31.248 1.00 86.81 104 ASP A O 1
ATOM 844 N N . LEU A 1 105 ? -21.531 -0.440 33.398 1.00 88.31 105 LEU A N 1
ATOM 845 C CA . LEU A 1 105 ? -20.164 -0.922 33.209 1.00 88.31 105 LEU A CA 1
ATOM 846 C C . LEU A 1 105 ? -20.139 -2.354 32.650 1.00 88.31 105 LEU A C 1
ATOM 848 O O . LEU A 1 105 ? -19.396 -2.655 31.712 1.00 88.31 105 LEU A O 1
ATOM 852 N N . LYS A 1 106 ? -20.999 -3.242 33.169 1.00 88.88 106 LYS A N 1
ATOM 853 C CA . LYS A 1 106 ? -21.108 -4.629 32.680 1.00 88.88 106 LYS A CA 1
ATOM 854 C C . LYS A 1 106 ? -21.605 -4.687 31.237 1.00 88.88 106 LYS A C 1
ATOM 856 O O . LYS A 1 106 ? -21.131 -5.525 30.466 1.00 88.88 106 LYS A O 1
ATOM 861 N N . ALA A 1 107 ? -22.547 -3.820 30.866 1.00 90.56 107 ALA A N 1
ATOM 862 C CA . ALA A 1 107 ? -23.037 -3.725 29.495 1.00 90.56 107 ALA A CA 1
ATOM 863 C C . ALA A 1 107 ? -21.929 -3.238 28.548 1.00 90.56 107 ALA A C 1
ATOM 865 O O . ALA A 1 107 ? -21.703 -3.853 27.503 1.00 90.56 107 ALA A O 1
ATOM 866 N N . LYS A 1 108 ? -21.166 -2.214 28.953 1.00 90.00 108 LYS A N 1
ATOM 867 C CA . LYS A 1 108 ? -20.089 -1.654 28.131 1.00 90.00 108 LYS A CA 1
ATOM 868 C C . LYS A 1 108 ? -18.927 -2.623 27.925 1.00 90.00 108 LYS A C 1
ATOM 870 O O . LYS A 1 108 ? -18.411 -2.721 26.815 1.00 90.00 108 LYS A O 1
ATOM 875 N N . ILE A 1 109 ? -18.562 -3.400 28.947 1.00 91.06 109 ILE A N 1
ATOM 876 C CA . ILE A 1 109 ? -17.554 -4.466 28.820 1.00 91.06 109 ILE A CA 1
ATOM 877 C C . ILE A 1 109 ? -17.976 -5.488 27.757 1.00 91.06 109 ILE A C 1
ATOM 879 O O . ILE A 1 109 ? -17.171 -5.857 26.903 1.00 91.06 109 ILE A O 1
ATOM 883 N N . LYS A 1 110 ? -19.244 -5.923 27.769 1.00 93.38 110 LYS A N 1
ATOM 884 C CA . LYS A 1 110 ? -19.765 -6.866 26.766 1.00 93.38 110 LYS A CA 1
ATOM 885 C C . LYS A 1 110 ? -19.755 -6.270 25.358 1.00 93.38 110 LYS A C 1
ATOM 887 O O . LYS A 1 110 ? -19.365 -6.958 24.419 1.00 93.38 110 LYS A O 1
ATOM 892 N N . GLU A 1 111 ? -20.145 -5.006 25.212 1.00 93.06 111 GLU A N 1
ATOM 893 C CA . GLU A 1 111 ? -20.111 -4.291 23.931 1.00 93.06 111 GLU A CA 1
ATOM 894 C C . GLU A 1 111 ? -18.680 -4.190 23.377 1.00 93.06 111 GLU A C 1
ATOM 896 O O . GLU A 1 111 ? -18.433 -4.536 22.221 1.00 93.06 111 GLU A O 1
ATOM 901 N N . LEU A 1 112 ? -17.719 -3.772 24.210 1.00 92.88 112 LEU A N 1
ATOM 902 C CA . LEU A 1 112 ? -16.311 -3.669 23.823 1.00 92.88 112 LEU A CA 1
ATOM 903 C C . LEU A 1 112 ? -15.728 -5.035 23.463 1.00 92.88 112 LEU A C 1
ATOM 905 O O . LEU A 1 112 ? -15.030 -5.145 22.460 1.00 92.88 112 LEU A O 1
ATOM 909 N N . HIS A 1 113 ? -16.059 -6.082 24.217 1.00 95.50 113 HIS A N 1
ATOM 910 C CA . HIS A 1 113 ? -15.632 -7.442 23.903 1.00 95.50 113 HIS A CA 1
ATOM 911 C C . HIS A 1 113 ? -16.153 -7.904 22.534 1.00 95.50 113 HIS A C 1
ATOM 913 O O . HIS A 1 113 ? -15.374 -8.360 21.700 1.00 95.50 113 HIS A O 1
ATOM 919 N N . GLN A 1 114 ? -17.444 -7.702 22.246 1.00 96.81 114 GLN A N 1
ATOM 920 C CA . GLN A 1 114 ? -18.009 -8.016 20.929 1.00 96.81 114 GLN A CA 1
ATOM 921 C C . GLN A 1 114 ? -17.357 -7.197 19.808 1.00 96.81 114 GLN A C 1
ATOM 923 O O . GLN A 1 114 ? -17.126 -7.719 18.716 1.00 96.81 114 GLN A O 1
ATOM 928 N N . ARG A 1 115 ? -17.055 -5.918 20.062 1.00 95.19 115 ARG A N 1
ATOM 929 C CA . ARG A 1 115 ? -16.344 -5.055 19.112 1.00 95.19 115 ARG A CA 1
ATOM 930 C C . ARG A 1 115 ? -14.929 -5.570 18.839 1.00 95.19 115 ARG A C 1
ATOM 932 O O . ARG A 1 115 ? -14.535 -5.598 17.679 1.00 95.19 115 ARG A O 1
ATOM 939 N N . ILE A 1 116 ? -14.197 -6.003 19.866 1.00 95.69 116 ILE A N 1
ATOM 940 C CA . ILE A 1 116 ? -12.850 -6.577 19.729 1.00 95.69 116 ILE A CA 1
ATOM 941 C C . ILE A 1 116 ? -12.895 -7.833 18.856 1.00 95.69 116 ILE A C 1
ATOM 943 O O . ILE A 1 116 ? -12.186 -7.879 17.858 1.00 95.69 116 ILE A O 1
ATOM 947 N N . CYS A 1 117 ? -13.786 -8.789 19.140 1.00 97.69 117 CYS A N 1
ATOM 948 C CA . CYS A 1 117 ? -13.881 -10.017 18.343 1.00 97.69 117 CYS A CA 1
ATOM 949 C C . CYS A 1 117 ? -14.179 -9.743 16.857 1.00 97.69 117 CYS A C 1
ATOM 951 O O . CYS A 1 117 ? -13.627 -10.404 15.979 1.00 97.69 117 CYS A O 1
ATOM 953 N N . LYS A 1 118 ? -15.030 -8.751 16.556 1.00 97.00 118 LYS A N 1
ATOM 954 C CA . LYS A 1 118 ? -15.297 -8.328 15.170 1.00 97.00 118 LYS A CA 1
ATOM 955 C C . LYS A 1 118 ? -14.055 -7.727 14.510 1.00 97.00 118 LYS A C 1
ATOM 957 O O . LYS A 1 118 ? -13.703 -8.134 13.408 1.00 97.00 118 LYS A O 1
ATOM 962 N N . LEU A 1 119 ? -13.375 -6.804 15.195 1.00 96.62 119 LEU A N 1
ATOM 963 C CA . LEU A 1 119 ? -12.154 -6.170 14.687 1.00 96.62 119 LEU A CA 1
ATOM 964 C C . LEU A 1 119 ? -11.019 -7.182 14.474 1.00 96.62 119 LEU A C 1
ATOM 966 O O . LEU A 1 119 ? -10.239 -7.031 13.539 1.00 96.62 119 LEU A O 1
ATOM 970 N N . GLU A 1 120 ? -10.925 -8.218 15.306 1.00 96.75 120 GLU A N 1
ATOM 971 C CA . GLU A 1 120 ? -9.953 -9.305 15.142 1.00 96.75 120 GLU A CA 1
ATOM 972 C C . GLU A 1 120 ? -10.225 -10.140 13.886 1.00 96.75 120 GLU A C 1
ATOM 974 O O . GLU A 1 120 ? -9.293 -10.428 13.132 1.00 96.75 120 GLU A O 1
ATOM 979 N N . ALA A 1 121 ? -11.490 -10.478 13.620 1.00 97.12 121 ALA A N 1
ATOM 980 C CA . ALA A 1 121 ? -11.875 -11.182 12.398 1.00 97.12 121 ALA A CA 1
ATOM 981 C C . ALA A 1 121 ? -11.607 -10.328 11.145 1.00 97.12 121 ALA A C 1
ATOM 983 O O . ALA A 1 121 ? -10.973 -10.789 10.197 1.00 97.12 121 ALA A O 1
ATOM 984 N N . GLU A 1 122 ? -12.006 -9.053 11.168 1.00 96.88 122 GLU A N 1
ATOM 985 C CA . GLU A 1 122 ? -11.750 -8.115 10.068 1.00 96.88 122 GLU A CA 1
ATOM 986 C C . GLU A 1 122 ? -10.248 -7.916 9.820 1.00 96.88 122 GLU A C 1
ATOM 988 O O . GLU A 1 122 ? -9.805 -7.867 8.670 1.00 96.88 122 GLU A O 1
ATOM 993 N N . LYS A 1 123 ? -9.443 -7.843 10.888 1.00 97.19 123 LYS A N 1
ATOM 994 C CA . LYS A 1 123 ? -7.981 -7.770 10.794 1.00 97.19 123 LYS A CA 1
ATOM 995 C C . LYS A 1 123 ? -7.418 -8.994 10.076 1.00 97.19 123 LYS A C 1
ATOM 997 O O . LYS A 1 123 ? -6.608 -8.821 9.169 1.00 97.19 123 LYS A O 1
ATOM 1002 N N . TYR A 1 124 ? -7.850 -10.200 10.446 1.00 97.69 124 TYR A N 1
ATOM 1003 C CA . TYR A 1 124 ? -7.397 -11.432 9.799 1.00 97.69 124 TYR A CA 1
ATOM 1004 C C . TYR A 1 124 ? -7.698 -11.429 8.292 1.00 97.69 124 TYR A C 1
ATOM 1006 O O . TYR A 1 124 ? -6.814 -11.710 7.478 1.00 97.69 124 TYR A O 1
ATOM 1014 N N . ASP A 1 125 ? -8.914 -11.040 7.905 1.00 96.56 125 ASP A N 1
ATOM 1015 C CA . ASP A 1 125 ? -9.315 -10.965 6.496 1.00 96.56 125 ASP A CA 1
ATOM 1016 C C . ASP A 1 125 ? -8.493 -9.930 5.713 1.00 96.56 125 ASP A C 1
ATOM 1018 O O . ASP A 1 125 ? -8.091 -10.171 4.567 1.00 96.56 125 ASP A O 1
ATOM 1022 N N . LEU A 1 126 ? -8.215 -8.775 6.327 1.00 96.44 126 LEU A N 1
ATOM 1023 C CA . LEU A 1 126 ? -7.375 -7.736 5.735 1.00 96.44 126 LEU A CA 1
ATOM 1024 C C . LEU A 1 126 ? -5.922 -8.191 5.587 1.00 96.44 126 LEU A C 1
ATOM 1026 O O . LEU A 1 126 ? -5.337 -7.982 4.524 1.00 96.44 126 LEU A O 1
ATOM 1030 N N . GLU A 1 127 ? -5.353 -8.846 6.598 1.00 95.94 127 GLU A N 1
ATOM 1031 C CA . GLU A 1 127 ? -3.994 -9.392 6.550 1.00 95.94 127 GLU A CA 1
ATOM 1032 C C . GLU A 1 127 ? -3.864 -10.459 5.461 1.00 95.94 127 GLU A C 1
ATOM 1034 O O . GLU A 1 127 ? -2.927 -10.416 4.663 1.00 95.94 127 GLU A O 1
ATOM 1039 N N . LYS A 1 128 ? -4.847 -11.360 5.341 1.00 97.12 128 LYS A N 1
ATOM 1040 C CA . LYS A 1 128 ? -4.862 -12.380 4.283 1.00 97.12 128 LYS A CA 1
ATOM 1041 C C . LYS A 1 128 ? -4.998 -11.781 2.887 1.00 97.12 128 LYS A C 1
ATOM 1043 O O . LYS A 1 128 ? -4.352 -12.248 1.946 1.00 97.12 128 LYS A O 1
ATOM 1048 N N . ARG A 1 129 ? -5.812 -10.733 2.728 1.00 96.69 129 ARG A N 1
ATOM 1049 C CA . ARG A 1 129 ? -5.912 -9.995 1.460 1.00 96.69 129 ARG A CA 1
ATOM 1050 C C . ARG A 1 129 ? -4.599 -9.291 1.122 1.00 96.69 129 ARG A C 1
ATOM 1052 O O . ARG A 1 129 ? -4.170 -9.352 -0.028 1.00 96.69 129 ARG A O 1
ATOM 1059 N N . HIS A 1 130 ? -3.973 -8.651 2.105 1.00 95.31 130 HIS A N 1
ATOM 1060 C CA . HIS A 1 130 ? -2.697 -7.965 1.938 1.00 95.31 130 HIS A CA 1
ATOM 1061 C C . HIS A 1 130 ? -1.584 -8.942 1.538 1.00 95.31 130 HIS A C 1
ATOM 1063 O O . HIS A 1 130 ? -0.870 -8.694 0.573 1.00 95.31 130 HIS A O 1
ATOM 1069 N N . GLU A 1 131 ? -1.492 -10.097 2.202 1.00 95.81 131 GLU A N 1
ATOM 1070 C CA . GLU A 1 131 ? -0.536 -11.160 1.870 1.00 95.81 131 GLU A CA 1
ATOM 1071 C C . GLU A 1 131 ? -0.671 -11.618 0.408 1.00 95.81 131 GLU A C 1
ATOM 1073 O O . GLU A 1 131 ? 0.325 -11.748 -0.306 1.00 95.81 131 GLU A O 1
ATOM 1078 N N . ARG A 1 132 ? -1.909 -11.792 -0.075 1.00 95.50 132 ARG A N 1
ATOM 1079 C CA . ARG A 1 132 ? -2.169 -12.140 -1.479 1.00 95.50 132 ARG A CA 1
ATOM 1080 C C . ARG A 1 132 ? -1.711 -11.042 -2.440 1.00 95.50 132 ARG A C 1
ATOM 1082 O O . ARG A 1 132 ? -1.057 -11.337 -3.433 1.00 95.50 132 ARG A O 1
ATOM 1089 N N . GLN A 1 133 ? -2.016 -9.782 -2.133 1.00 95.25 133 GLN A N 1
ATOM 1090 C CA . GLN A 1 133 ? -1.581 -8.647 -2.953 1.00 95.25 133 GLN A CA 1
ATOM 1091 C C . GLN A 1 133 ? -0.054 -8.531 -3.002 1.00 95.25 133 GLN A C 1
ATOM 1093 O O . GLN A 1 133 ? 0.508 -8.255 -4.062 1.00 95.25 133 GLN A O 1
ATOM 1098 N N . GLU A 1 134 ? 0.633 -8.771 -1.882 1.00 94.94 134 GLU A N 1
ATOM 1099 C CA . GLU A 1 134 ? 2.093 -8.804 -1.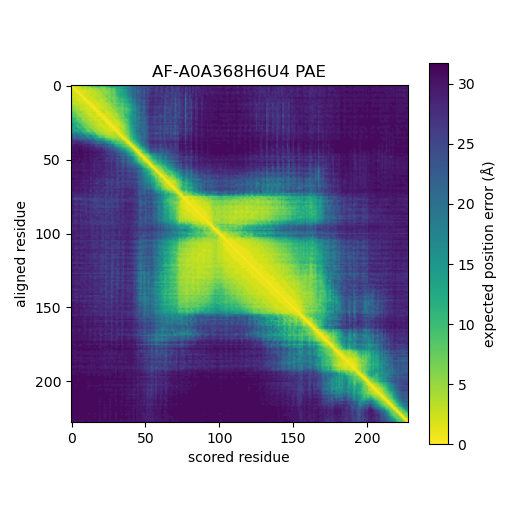861 1.00 94.94 134 GLU A CA 1
ATOM 1100 C C . GLU A 1 134 ? 2.660 -9.924 -2.731 1.00 94.94 134 GLU A C 1
ATOM 1102 O O . GLU A 1 134 ? 3.670 -9.716 -3.405 1.00 94.94 134 GLU A O 1
ATOM 1107 N N . TYR A 1 135 ? 2.038 -11.105 -2.713 1.00 95.94 135 TYR A N 1
ATOM 1108 C CA . TYR A 1 135 ? 2.440 -12.213 -3.572 1.00 95.94 135 TYR A CA 1
ATOM 1109 C C . TYR A 1 135 ? 2.303 -11.843 -5.053 1.00 95.94 135 TYR A C 1
ATOM 1111 O O . TYR A 1 135 ? 3.281 -11.946 -5.795 1.00 95.94 135 TYR A O 1
ATOM 1119 N N . ASP A 1 136 ? 1.145 -11.320 -5.457 1.00 94.44 136 ASP A N 1
ATOM 1120 C CA . ASP A 1 136 ? 0.885 -10.908 -6.841 1.00 94.44 136 ASP A CA 1
ATOM 1121 C C . ASP A 1 136 ? 1.879 -9.822 -7.298 1.00 94.44 136 ASP A C 1
ATOM 1123 O O . ASP A 1 136 ? 2.420 -9.869 -8.406 1.00 94.44 136 ASP A O 1
ATOM 1127 N N . LEU A 1 137 ? 2.189 -8.856 -6.423 1.00 94.81 137 LEU A N 1
ATOM 1128 C CA . LEU A 1 137 ? 3.196 -7.826 -6.689 1.00 94.81 137 LEU A CA 1
ATOM 1129 C C . LEU A 1 137 ? 4.608 -8.409 -6.819 1.00 94.81 137 LEU A C 1
ATOM 1131 O O . LEU A 1 137 ? 5.363 -7.985 -7.699 1.00 94.81 137 LEU A O 1
ATOM 1135 N N . LYS A 1 138 ? 4.992 -9.362 -5.963 1.00 94.75 138 LYS A N 1
ATOM 1136 C CA . LYS A 1 138 ? 6.294 -10.045 -6.048 1.00 94.75 138 LYS A CA 1
ATOM 1137 C C . LYS A 1 138 ? 6.407 -10.825 -7.358 1.00 94.75 138 LYS A C 1
ATOM 1139 O O . LYS A 1 138 ? 7.428 -10.711 -8.037 1.00 94.75 138 LYS A O 1
ATOM 1144 N N . GLU A 1 139 ? 5.355 -11.541 -7.749 1.00 95.31 139 GLU A N 1
ATOM 1145 C CA . GLU A 1 139 ? 5.319 -12.297 -8.999 1.00 95.31 139 GLU A CA 1
ATOM 1146 C C . GLU A 1 139 ? 5.403 -11.375 -10.225 1.00 95.31 139 GLU A C 1
ATOM 1148 O O . GLU A 1 139 ? 6.193 -11.622 -11.140 1.00 95.31 139 GLU A O 1
ATOM 1153 N N . LEU A 1 140 ? 4.653 -10.269 -10.234 1.00 94.69 140 LEU A N 1
ATOM 1154 C CA . LEU A 1 140 ? 4.682 -9.304 -11.333 1.00 94.69 140 LEU A CA 1
ATOM 1155 C C . LEU A 1 140 ? 6.069 -8.668 -11.496 1.00 94.69 140 LEU A C 1
ATOM 1157 O O . LEU A 1 140 ? 6.571 -8.568 -12.617 1.00 94.69 140 LEU A O 1
ATOM 1161 N N . ASN A 1 141 ? 6.706 -8.282 -10.387 1.00 92.88 141 ASN A N 1
ATOM 1162 C CA . ASN A 1 141 ? 8.067 -7.746 -10.398 1.00 92.88 141 ASN A CA 1
ATOM 1163 C C . ASN A 1 141 ? 9.078 -8.770 -10.928 1.00 92.88 141 ASN A C 1
ATOM 1165 O O . ASN A 1 141 ? 9.981 -8.414 -11.686 1.00 92.88 141 ASN A O 1
ATOM 1169 N N . GLU A 1 142 ? 8.923 -10.043 -10.571 1.00 93.00 142 GLU A N 1
ATOM 1170 C CA . GLU A 1 142 ? 9.813 -11.096 -11.050 1.00 93.00 142 GLU A CA 1
ATOM 1171 C C . GLU A 1 142 ? 9.631 -11.365 -12.547 1.00 93.00 142 GLU A C 1
ATOM 1173 O O . GLU A 1 142 ? 10.609 -11.380 -13.298 1.00 93.00 142 GLU A O 1
ATOM 1178 N N . ARG A 1 143 ? 8.384 -11.449 -13.024 1.00 93.44 143 ARG A N 1
ATOM 1179 C CA . ARG A 1 143 ? 8.084 -11.527 -14.462 1.00 93.44 143 ARG A CA 1
ATOM 1180 C C . ARG A 1 143 ? 8.659 -10.322 -15.211 1.00 93.44 143 ARG A C 1
ATOM 1182 O O . ARG A 1 143 ? 9.268 -10.488 -16.267 1.00 93.44 143 ARG A O 1
ATOM 1189 N N . GLN A 1 144 ? 8.533 -9.114 -14.658 1.00 90.25 144 GLN A N 1
ATOM 1190 C CA . GLN A 1 144 ? 9.108 -7.902 -15.245 1.00 90.25 144 GLN A CA 1
ATOM 1191 C C . GLN A 1 144 ? 10.639 -7.981 -15.335 1.00 90.25 144 GLN A C 1
ATOM 1193 O O . GLN A 1 144 ? 11.202 -7.641 -16.381 1.00 90.25 144 GLN A O 1
ATOM 1198 N N . ARG A 1 145 ? 11.320 -8.467 -14.289 1.00 87.12 145 ARG A N 1
ATOM 1199 C CA . ARG A 1 145 ? 12.775 -8.691 -14.305 1.00 87.12 145 ARG A CA 1
ATOM 1200 C C . ARG A 1 145 ? 13.185 -9.711 -15.364 1.00 87.12 145 ARG A C 1
ATOM 1202 O O . ARG A 1 145 ? 14.131 -9.460 -16.112 1.00 87.12 145 ARG A O 1
ATOM 1209 N N . GLN A 1 146 ? 12.457 -10.817 -15.492 1.00 88.00 146 GLN A N 1
ATOM 1210 C CA . GLN A 1 146 ? 12.726 -11.834 -16.513 1.00 88.00 146 GLN A CA 1
ATOM 1211 C C . GLN A 1 146 ? 12.543 -11.289 -17.933 1.00 88.00 146 GLN A C 1
ATOM 1213 O O . GLN A 1 146 ? 13.402 -11.499 -18.792 1.00 88.00 146 GLN A O 1
ATOM 1218 N N . VAL A 1 147 ? 11.469 -10.531 -18.178 1.00 88.31 147 VAL A N 1
ATOM 1219 C CA . VAL A 1 147 ? 11.228 -9.866 -19.467 1.00 88.31 147 VAL A CA 1
ATOM 1220 C C . VAL A 1 147 ? 12.344 -8.869 -19.779 1.00 88.31 147 VAL A C 1
ATOM 1222 O O . VAL A 1 147 ? 12.860 -8.862 -20.898 1.00 88.31 147 VAL A O 1
ATOM 1225 N N . ALA A 1 148 ? 12.766 -8.059 -18.805 1.00 85.38 148 ALA A N 1
ATOM 1226 C CA . ALA A 1 148 ? 13.878 -7.125 -18.971 1.00 85.38 148 ALA A CA 1
ATOM 1227 C C . ALA A 1 148 ? 15.190 -7.853 -19.316 1.00 85.38 148 ALA A C 1
ATOM 1229 O O . ALA A 1 148 ? 15.868 -7.467 -20.270 1.00 85.38 148 ALA A O 1
ATOM 1230 N N . ARG A 1 149 ? 15.498 -8.954 -18.615 1.00 83.69 149 ARG A N 1
ATOM 1231 C CA . ARG A 1 149 ? 16.670 -9.804 -18.875 1.00 83.69 149 ARG A CA 1
ATOM 1232 C C . ARG A 1 149 ? 16.644 -10.414 -20.280 1.00 83.69 149 ARG A C 1
ATOM 1234 O O . ARG A 1 149 ? 17.633 -10.327 -21.001 1.00 83.69 149 ARG A O 1
ATOM 1241 N N . ASN A 1 150 ? 15.517 -10.996 -20.696 1.00 87.56 150 ASN A N 1
ATOM 1242 C CA . ASN A 1 150 ? 15.359 -11.587 -22.030 1.00 87.56 150 ASN A CA 1
ATOM 1243 C C . ASN A 1 150 ? 15.481 -10.526 -23.138 1.00 87.56 150 ASN A C 1
ATOM 1245 O O . ASN A 1 150 ? 16.141 -10.750 -24.151 1.00 87.56 150 ASN A O 1
ATOM 1249 N N . ASN A 1 151 ? 14.902 -9.343 -22.921 1.00 86.19 151 ASN A N 1
ATOM 1250 C CA . ASN A 1 151 ? 15.015 -8.219 -23.847 1.00 86.19 151 ASN A CA 1
ATOM 1251 C C . ASN A 1 151 ? 16.454 -7.696 -23.968 1.00 86.19 151 ASN A C 1
ATOM 1253 O O . ASN A 1 151 ? 16.843 -7.294 -25.063 1.00 86.19 151 ASN A O 1
ATOM 1257 N N . ALA A 1 152 ? 17.237 -7.691 -22.885 1.00 81.75 152 ALA A N 1
ATOM 1258 C CA . ALA A 1 152 ? 18.656 -7.333 -22.928 1.00 81.75 152 ALA A CA 1
ATOM 1259 C C . ALA A 1 152 ? 19.463 -8.356 -23.742 1.00 81.75 152 ALA A C 1
ATOM 1261 O O . ALA A 1 152 ? 20.156 -7.973 -24.685 1.00 81.75 152 ALA A O 1
ATOM 1262 N N . LEU A 1 153 ? 19.258 -9.652 -23.473 1.00 81.19 153 LEU A N 1
ATOM 1263 C CA . LEU A 1 153 ? 19.896 -10.747 -24.212 1.00 81.19 153 LEU A CA 1
ATOM 1264 C C . LEU A 1 153 ? 19.583 -10.692 -25.715 1.00 81.19 153 LEU A C 1
ATOM 1266 O O . LEU A 1 153 ? 20.494 -10.774 -26.534 1.00 81.19 153 LEU A O 1
ATOM 1270 N N . LYS A 1 154 ? 18.317 -10.467 -26.100 1.00 83.06 154 LYS A N 1
ATOM 1271 C CA . LYS A 1 154 ? 17.911 -10.293 -27.511 1.00 83.06 154 LYS A CA 1
ATOM 1272 C C . LYS A 1 154 ? 18.586 -9.105 -28.197 1.00 83.06 154 LYS A C 1
ATOM 1274 O O . LYS A 1 154 ? 18.758 -9.121 -29.410 1.00 83.06 154 LYS A O 1
ATOM 1279 N N . LYS A 1 155 ? 18.944 -8.069 -27.437 1.00 79.94 155 LYS A N 1
ATOM 1280 C CA . LYS A 1 155 ? 19.652 -6.882 -27.933 1.00 79.94 155 LYS A CA 1
ATOM 1281 C C . LYS A 1 155 ? 21.175 -7.049 -27.921 1.00 79.94 155 LYS A C 1
ATOM 1283 O O . LYS A 1 155 ? 21.871 -6.100 -28.261 1.00 79.94 155 LYS A O 1
ATOM 1288 N N . GLY A 1 156 ? 21.686 -8.221 -27.532 1.00 74.38 156 GLY A N 1
ATOM 1289 C CA . GLY A 1 156 ? 23.121 -8.490 -27.435 1.00 74.38 156 GLY A CA 1
ATOM 1290 C C . GLY A 1 156 ? 23.811 -7.731 -26.300 1.00 74.38 156 GLY A C 1
ATOM 1291 O O . GLY A 1 156 ? 25.023 -7.549 -26.344 1.00 74.38 156 GLY A O 1
ATOM 1292 N N . ILE A 1 157 ? 23.049 -7.258 -25.309 1.00 74.00 157 ILE A N 1
ATOM 1293 C CA . ILE A 1 157 ? 23.572 -6.559 -24.133 1.00 74.00 157 ILE A CA 1
ATOM 1294 C C . ILE A 1 157 ? 23.622 -7.570 -22.988 1.00 74.00 157 ILE A C 1
ATOM 1296 O O . ILE A 1 157 ? 22.631 -8.263 -22.739 1.00 74.00 157 ILE A O 1
ATOM 1300 N N . ASP A 1 158 ? 24.756 -7.646 -22.287 1.00 73.81 158 ASP A N 1
ATOM 1301 C CA . ASP A 1 158 ? 24.873 -8.478 -21.091 1.00 73.81 158 ASP A CA 1
ATOM 1302 C C . ASP A 1 158 ? 23.820 -8.027 -20.057 1.00 73.81 158 ASP A C 1
ATOM 1304 O O . ASP A 1 158 ? 23.757 -6.841 -19.715 1.00 73.81 158 ASP A O 1
ATOM 1308 N N . PRO A 1 159 ? 22.949 -8.925 -19.567 1.00 65.81 159 PRO A N 1
ATOM 1309 C CA . PRO A 1 159 ? 21.953 -8.588 -18.559 1.00 65.81 159 PRO A CA 1
ATOM 1310 C C . PRO A 1 159 ? 22.532 -7.986 -17.269 1.00 65.81 159 PRO A C 1
ATOM 1312 O O . PRO A 1 159 ? 21.816 -7.228 -16.614 1.00 65.81 159 PRO A O 1
ATOM 1315 N N . ALA A 1 160 ? 23.789 -8.274 -16.915 1.00 68.38 160 ALA A N 1
ATOM 1316 C CA . ALA A 1 160 ? 24.456 -7.634 -15.780 1.00 68.38 160 ALA A CA 1
ATOM 1317 C C . ALA A 1 160 ? 24.747 -6.145 -16.051 1.00 68.38 160 ALA A C 1
ATOM 1319 O O . ALA A 1 160 ? 24.438 -5.289 -15.219 1.00 68.38 160 ALA A O 1
ATOM 1320 N N . ASP A 1 161 ? 25.233 -5.821 -17.252 1.00 63.75 161 ASP A N 1
ATOM 1321 C CA . ASP A 1 161 ? 25.470 -4.441 -17.687 1.00 63.75 161 ASP A CA 1
ATOM 1322 C C . ASP A 1 161 ? 24.158 -3.681 -17.928 1.00 63.75 161 ASP A C 1
ATOM 1324 O O . ASP A 1 161 ? 24.059 -2.498 -17.616 1.00 63.75 161 ASP A O 1
ATOM 1328 N N . ALA A 1 162 ? 23.111 -4.343 -18.428 1.00 64.00 162 ALA A N 1
ATOM 1329 C CA . ALA A 1 162 ? 21.809 -3.713 -18.657 1.00 64.00 162 ALA A CA 1
ATOM 1330 C C . ALA A 1 162 ? 21.073 -3.350 -17.355 1.00 64.00 162 ALA A C 1
ATOM 1332 O O . ALA A 1 162 ? 20.342 -2.361 -17.326 1.00 64.00 162 ALA A O 1
ATOM 1333 N N . ALA A 1 163 ? 21.235 -4.155 -16.299 1.00 63.16 163 ALA A N 1
ATOM 1334 C CA . ALA A 1 163 ? 20.610 -3.915 -14.999 1.00 63.16 163 ALA A CA 1
ATOM 1335 C C . ALA A 1 163 ? 21.403 -2.927 -14.124 1.00 63.16 163 ALA A C 1
ATOM 1337 O O . ALA A 1 163 ? 20.805 -2.216 -13.320 1.00 63.16 163 ALA A O 1
ATOM 1338 N N . SER A 1 164 ? 22.731 -2.882 -14.280 1.00 63.47 164 SER A N 1
ATOM 1339 C CA . SER A 1 164 ? 23.641 -2.067 -13.458 1.00 63.47 164 SER A CA 1
ATOM 1340 C C . SER A 1 164 ? 24.017 -0.721 -14.096 1.00 63.47 164 SER A C 1
ATOM 1342 O O . SER A 1 164 ? 24.396 0.229 -13.408 1.00 63.47 164 SER A O 1
ATOM 1344 N N . SER A 1 165 ? 23.895 -0.588 -15.420 1.00 61.81 165 SER A N 1
ATOM 1345 C CA . SER A 1 165 ? 24.274 0.649 -16.099 1.00 61.81 165 SER A CA 1
ATOM 1346 C C . SER A 1 165 ? 23.246 1.756 -15.856 1.00 61.81 165 SER A C 1
ATOM 1348 O O . SER A 1 165 ? 22.147 1.759 -16.408 1.00 61.81 165 SER A O 1
ATOM 1350 N N . LYS A 1 166 ? 23.655 2.773 -15.087 1.00 70.12 166 LYS A N 1
ATOM 1351 C CA . LYS A 1 166 ? 22.962 4.070 -14.953 1.00 70.12 166 LYS A CA 1
ATOM 1352 C C . LYS A 1 166 ? 22.727 4.759 -16.306 1.00 70.12 166 LYS A C 1
ATOM 1354 O O . LYS A 1 166 ? 21.840 5.602 -16.429 1.00 70.12 166 LYS A O 1
ATOM 1359 N N . TYR A 1 167 ? 23.542 4.429 -17.306 1.00 62.00 167 TYR A N 1
ATOM 1360 C CA . TYR A 1 167 ? 23.535 5.051 -18.624 1.00 62.00 167 TYR A CA 1
ATOM 1361 C C . TYR A 1 167 ? 22.932 4.115 -19.678 1.00 62.00 167 TYR A C 1
ATOM 1363 O O . TYR A 1 167 ? 23.038 2.893 -19.541 1.00 62.00 167 TYR A O 1
ATOM 1371 N N . PRO A 1 168 ? 22.321 4.661 -20.747 1.00 69.56 168 PRO A N 1
ATOM 1372 C CA . PRO A 1 168 ? 21.805 3.858 -21.850 1.00 69.56 168 PRO A CA 1
ATOM 1373 C C . PRO A 1 168 ? 22.869 2.888 -22.389 1.00 69.56 168 PRO A C 1
ATOM 1375 O O . PRO A 1 168 ? 24.055 3.229 -22.384 1.00 69.56 168 PRO A O 1
ATOM 1378 N N . PRO A 1 169 ? 22.474 1.699 -22.875 1.00 69.94 169 PRO A N 1
ATOM 1379 C CA . PRO A 1 169 ? 23.428 0.723 -23.385 1.00 69.94 169 PRO A CA 1
ATOM 1380 C C . PRO A 1 169 ? 24.254 1.308 -24.534 1.00 69.94 169 PRO A C 1
ATOM 1382 O O . PRO A 1 169 ? 23.731 2.037 -25.383 1.00 69.94 169 PRO A O 1
ATOM 1385 N N . LYS A 1 170 ? 25.550 0.976 -24.562 1.00 70.69 170 LYS A N 1
ATOM 1386 C CA . LYS A 1 170 ? 26.474 1.424 -25.609 1.00 70.69 170 LYS A CA 1
ATOM 1387 C C . LYS A 1 170 ? 26.003 0.890 -26.964 1.00 70.69 170 LYS A C 1
ATOM 1389 O O . LYS A 1 170 ? 25.877 -0.317 -27.150 1.00 70.69 170 LYS A O 1
ATOM 1394 N N . VAL A 1 171 ? 25.753 1.794 -27.907 1.00 71.00 171 VAL A N 1
ATOM 1395 C CA . VAL A 1 171 ? 25.399 1.447 -29.288 1.00 71.00 171 VAL A CA 1
ATOM 1396 C C . VAL A 1 171 ? 26.691 1.291 -30.088 1.00 71.00 171 VAL A C 1
ATOM 1398 O O . VAL A 1 171 ? 27.558 2.163 -30.031 1.00 71.00 171 VAL A O 1
ATOM 1401 N N . GLN A 1 172 ? 26.840 0.190 -30.828 1.00 70.50 172 GLN A N 1
ATOM 1402 C CA . GLN A 1 172 ? 27.936 0.060 -31.789 1.00 70.50 172 GLN A CA 1
ATOM 1403 C C . GLN A 1 172 ? 27.722 1.067 -32.926 1.00 70.50 172 GLN A C 1
ATOM 1405 O O . GLN A 1 172 ? 26.752 0.969 -33.670 1.00 70.50 172 GLN A O 1
ATOM 1410 N N . ILE A 1 173 ? 28.619 2.052 -33.028 1.00 73.94 173 ILE A N 1
ATOM 1411 C CA . ILE A 1 173 ? 28.580 3.101 -34.062 1.00 73.94 173 ILE A CA 1
ATOM 1412 C C . ILE A 1 173 ? 29.253 2.682 -35.372 1.00 73.94 173 ILE A C 1
ATOM 1414 O O . ILE A 1 173 ? 29.048 3.331 -36.389 1.00 73.94 173 ILE A O 1
ATOM 1418 N N . PHE A 1 174 ? 30.061 1.622 -35.344 1.00 71.06 174 PHE A N 1
ATOM 1419 C CA . PHE A 1 174 ? 30.732 1.095 -36.525 1.00 71.06 174 PHE A CA 1
ATOM 1420 C C . PHE A 1 174 ? 29.982 -0.131 -37.031 1.00 71.06 174 PHE A C 1
ATOM 1422 O O . PHE A 1 174 ? 29.648 -1.040 -36.266 1.00 71.06 174 PHE A O 1
ATOM 1429 N N . SER A 1 175 ? 29.730 -0.167 -38.333 1.00 72.62 175 SER A N 1
ATOM 1430 C CA . SER A 1 175 ? 29.204 -1.364 -38.977 1.00 72.62 175 SER A CA 1
ATOM 1431 C C . SER A 1 175 ? 30.303 -2.426 -39.039 1.00 72.62 175 SER A C 1
ATOM 1433 O O . SER A 1 175 ? 31.469 -2.107 -39.275 1.00 72.62 175 SER A O 1
ATOM 1435 N N . LYS A 1 176 ? 29.964 -3.718 -38.919 1.00 64.88 176 LYS A N 1
ATOM 1436 C CA . LYS A 1 176 ? 30.926 -4.810 -39.191 1.00 64.88 176 LYS A CA 1
ATOM 1437 C C . LYS A 1 176 ? 31.503 -4.760 -40.618 1.00 64.88 176 LYS A C 1
ATOM 1439 O O . LYS A 1 176 ? 32.508 -5.406 -40.890 1.00 64.88 176 LYS A O 1
ATOM 1444 N N . TYR A 1 177 ? 30.871 -3.986 -41.502 1.00 61.31 177 TYR A N 1
ATOM 1445 C CA . TYR A 1 177 ? 31.287 -3.756 -42.882 1.00 61.31 177 TYR A CA 1
ATOM 1446 C C . TYR A 1 177 ? 32.180 -2.511 -43.067 1.00 61.31 177 TYR A C 1
ATOM 1448 O O . TYR A 1 177 ? 32.816 -2.402 -44.108 1.00 61.31 177 TYR A O 1
ATOM 1456 N N . ASP A 1 178 ? 32.301 -1.612 -42.077 1.00 67.88 178 ASP A N 1
ATOM 1457 C CA . ASP A 1 178 ? 33.146 -0.399 -42.193 1.00 67.88 178 ASP A CA 1
ATOM 1458 C C . ASP A 1 178 ? 34.637 -0.720 -42.323 1.00 67.88 178 ASP A C 1
ATOM 1460 O O . ASP A 1 178 ? 35.406 0.039 -42.904 1.00 67.88 178 ASP A O 1
ATOM 1464 N N . ARG A 1 179 ? 35.071 -1.846 -41.745 1.00 64.19 179 ARG A N 1
ATOM 1465 C CA . ARG A 1 179 ? 36.485 -2.252 -41.706 1.00 64.19 179 ARG A CA 1
ATOM 1466 C C . ARG A 1 179 ? 36.844 -3.267 -42.786 1.00 64.19 179 ARG A C 1
ATOM 1468 O O . ARG A 1 179 ? 37.881 -3.923 -42.685 1.00 64.19 179 ARG A O 1
ATOM 1475 N N . GLN A 1 180 ? 35.997 -3.436 -43.799 1.00 69.31 180 GLN A N 1
ATOM 1476 C CA . GLN A 1 180 ? 36.344 -4.293 -44.920 1.00 69.31 180 GLN A CA 1
ATOM 1477 C C . GLN A 1 180 ? 37.373 -3.569 -45.793 1.00 69.31 180 GLN A C 1
ATOM 1479 O O . GLN A 1 180 ? 37.053 -2.612 -46.490 1.00 69.31 180 GLN A O 1
ATOM 1484 N N . ILE A 1 181 ? 38.624 -4.033 -45.733 1.00 66.75 181 ILE A N 1
ATOM 1485 C CA . ILE A 1 181 ? 39.697 -3.544 -46.600 1.00 66.75 181 ILE A CA 1
ATOM 1486 C C . ILE A 1 181 ? 39.302 -3.847 -48.046 1.00 66.75 181 ILE A C 1
ATOM 1488 O O . ILE A 1 181 ? 39.126 -5.011 -48.421 1.00 66.75 181 ILE A O 1
ATOM 1492 N N . ASP A 1 182 ? 39.144 -2.790 -48.839 1.00 72.81 182 ASP A N 1
ATOM 1493 C CA . ASP A 1 182 ? 38.851 -2.896 -50.261 1.00 72.81 182 ASP A CA 1
ATOM 1494 C C . ASP A 1 182 ? 40.018 -3.588 -50.976 1.00 72.81 182 ASP A C 1
ATOM 1496 O O . ASP A 1 182 ? 41.135 -3.068 -51.021 1.00 72.81 182 ASP A O 1
ATOM 1500 N N . ARG A 1 183 ? 39.750 -4.78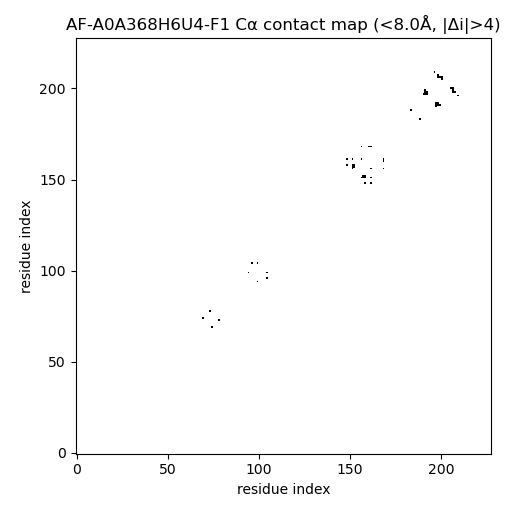0 -51.515 1.00 75.50 183 ARG A N 1
ATOM 1501 C CA . ARG A 1 183 ? 40.739 -5.604 -52.221 1.00 75.50 183 ARG A CA 1
ATOM 1502 C C . ARG A 1 183 ? 40.987 -5.153 -53.662 1.00 75.50 183 ARG A C 1
ATOM 1504 O O . ARG A 1 183 ? 41.854 -5.726 -54.311 1.00 75.50 183 ARG A O 1
ATOM 1511 N N . ARG A 1 184 ? 40.233 -4.171 -54.164 1.00 75.31 184 ARG A N 1
ATOM 1512 C CA . ARG A 1 184 ? 40.395 -3.622 -55.515 1.00 75.31 184 ARG A CA 1
ATOM 1513 C C . ARG A 1 184 ? 41.669 -2.793 -55.631 1.00 75.31 18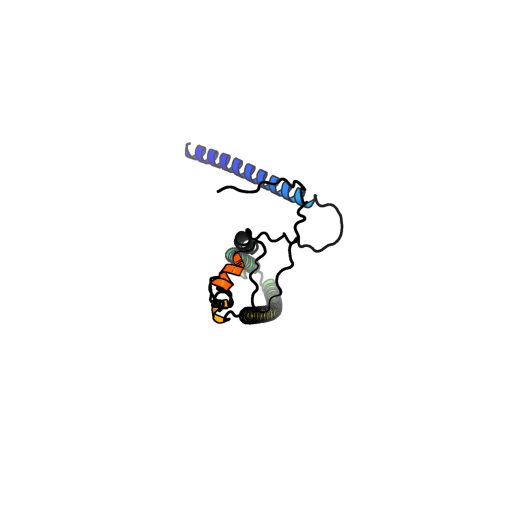4 ARG A C 1
ATOM 1515 O O . ARG A 1 184 ? 42.064 -2.092 -54.690 1.00 75.31 184 ARG A O 1
ATOM 1522 N N . ASN A 1 185 ? 42.274 -2.824 -56.812 1.00 76.75 185 ASN A N 1
ATOM 1523 C CA . ASN A 1 185 ? 43.451 -2.023 -57.130 1.00 76.75 185 ASN A CA 1
ATOM 1524 C C . ASN A 1 185 ? 43.093 -0.531 -57.251 1.00 76.75 185 ASN A C 1
ATOM 1526 O O . ASN A 1 185 ? 41.933 -0.156 -57.415 1.00 76.75 185 ASN A O 1
ATOM 1530 N N . PHE A 1 186 ? 44.097 0.352 -57.177 1.00 76.69 186 PHE A N 1
ATOM 1531 C CA . PHE A 1 186 ? 43.878 1.807 -57.208 1.00 76.69 186 PHE A CA 1
ATOM 1532 C C . PHE A 1 186 ? 43.057 2.264 -58.425 1.00 76.69 186 PHE A C 1
ATOM 1534 O O . PHE A 1 186 ? 42.135 3.060 -58.270 1.00 76.69 186 PHE A O 1
ATOM 1541 N N . MET A 1 187 ? 43.348 1.719 -59.610 1.00 72.81 187 MET A N 1
ATOM 1542 C CA . MET A 1 187 ? 42.633 2.044 -60.852 1.00 72.81 187 MET A CA 1
ATOM 1543 C C . MET A 1 187 ? 41.154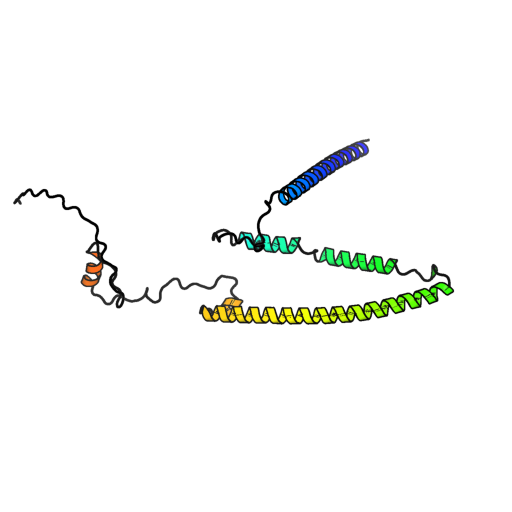 1.635 -60.795 1.00 72.81 187 MET A C 1
ATOM 1545 O O . MET A 1 187 ? 40.284 2.405 -61.188 1.00 72.81 187 MET A O 1
ATOM 1549 N N . GLU A 1 188 ? 40.862 0.460 -60.235 1.00 71.88 188 GLU A N 1
ATOM 1550 C CA . GLU A 1 188 ? 39.498 -0.058 -60.079 1.00 71.88 188 GLU A CA 1
ATOM 1551 C C . GLU A 1 188 ? 38.699 0.751 -59.052 1.00 71.88 188 GLU A C 1
ATOM 1553 O O . GLU A 1 188 ? 37.524 1.034 -59.267 1.00 71.88 188 GLU A O 1
ATOM 1558 N N . ARG A 1 189 ? 39.333 1.180 -57.951 1.00 73.62 189 ARG A N 1
ATOM 1559 C CA . ARG A 1 189 ? 38.693 2.083 -56.981 1.00 73.62 189 ARG A CA 1
ATOM 1560 C C . ARG A 1 189 ? 38.408 3.450 -57.583 1.00 73.62 189 ARG A C 1
ATOM 1562 O O . ARG A 1 189 ? 37.340 3.996 -57.342 1.00 73.62 189 ARG A O 1
ATOM 1569 N N . ARG A 1 190 ? 39.347 3.994 -58.359 1.00 75.56 190 ARG A N 1
ATOM 1570 C CA . ARG A 1 190 ? 39.210 5.304 -59.002 1.00 75.56 190 ARG A CA 1
ATOM 1571 C C . ARG A 1 190 ? 38.081 5.314 -60.038 1.00 75.56 190 ARG A C 1
ATOM 1573 O O . ARG A 1 190 ? 37.248 6.214 -60.020 1.00 75.56 190 ARG A O 1
ATOM 1580 N N . SER A 1 191 ? 37.971 4.246 -60.831 1.00 71.12 191 SER A N 1
ATOM 1581 C CA . SER A 1 191 ? 36.909 4.079 -61.834 1.00 71.12 191 SER A CA 1
ATOM 1582 C C . SER A 1 191 ? 35.489 4.151 -61.242 1.00 71.12 191 SER A C 1
ATOM 1584 O O . SER A 1 191 ? 34.565 4.623 -61.905 1.00 71.12 191 SER A O 1
ATOM 1586 N N . MET A 1 192 ? 35.319 3.776 -59.967 1.00 64.88 192 MET A N 1
ATOM 1587 C CA . MET A 1 192 ? 34.045 3.863 -59.234 1.00 64.88 192 MET A CA 1
ATOM 1588 C C . MET A 1 192 ? 33.663 5.287 -58.802 1.00 64.88 192 MET A C 1
ATOM 1590 O O . MET A 1 192 ? 32.619 5.458 -58.180 1.00 64.88 192 MET A O 1
ATOM 1594 N N . TYR A 1 193 ? 34.487 6.293 -59.096 1.00 69.19 193 TYR A N 1
ATOM 1595 C CA . TYR A 1 193 ? 34.207 7.705 -58.811 1.00 69.19 193 TYR A CA 1
ATOM 1596 C C . TYR A 1 193 ? 34.418 8.618 -60.028 1.00 69.19 193 TYR A C 1
ATOM 1598 O O . TYR A 1 193 ? 33.986 9.767 -59.999 1.00 69.19 193 TYR A O 1
ATOM 1606 N N . ASP A 1 194 ? 35.039 8.119 -61.103 1.00 72.12 194 ASP A N 1
ATOM 1607 C CA . ASP A 1 194 ? 35.318 8.901 -62.315 1.00 72.12 194 ASP A CA 1
ATOM 1608 C C . ASP A 1 194 ? 34.059 9.157 -63.175 1.00 72.12 194 ASP A C 1
ATOM 1610 O O . ASP A 1 194 ? 34.030 10.100 -63.963 1.00 72.12 194 ASP A O 1
ATOM 1614 N N . ASN A 1 195 ? 32.988 8.367 -63.010 1.00 64.31 195 ASN A N 1
ATOM 1615 C CA . ASN A 1 195 ? 31.739 8.519 -63.767 1.00 64.31 195 ASN A CA 1
ATOM 1616 C C . ASN A 1 195 ? 30.591 9.015 -62.874 1.00 64.31 195 ASN A C 1
ATOM 1618 O O . ASN A 1 195 ? 30.391 8.506 -61.774 1.00 64.31 195 ASN A O 1
ATOM 1622 N N . LYS A 1 196 ? 29.756 9.940 -63.374 1.00 60.19 196 LYS A N 1
ATOM 1623 C CA . LYS A 1 196 ? 28.589 10.489 -62.639 1.00 60.19 196 LYS A CA 1
ATOM 1624 C C . LYS A 1 196 ? 27.580 9.428 -62.162 1.00 60.19 196 LYS A C 1
ATOM 1626 O O . LYS A 1 196 ? 26.850 9.680 -61.212 1.00 60.19 196 LYS A O 1
ATOM 1631 N N . ASN A 1 197 ? 27.578 8.245 -62.781 1.00 55.88 197 ASN A N 1
ATOM 1632 C CA . ASN A 1 197 ? 26.697 7.119 -62.444 1.00 55.88 197 ASN A CA 1
ATOM 1633 C C . ASN A 1 197 ? 27.411 6.014 -61.651 1.00 55.88 197 ASN A C 1
ATOM 1635 O O . ASN A 1 197 ? 26.943 4.876 -61.607 1.00 55.88 197 ASN A O 1
ATOM 1639 N N . ALA A 1 198 ? 28.577 6.304 -61.080 1.00 57.34 198 ALA A N 1
ATOM 1640 C CA . ALA A 1 198 ? 29.352 5.302 -60.384 1.00 57.34 198 ALA A CA 1
ATOM 1641 C C . ALA A 1 198 ? 28.814 5.115 -58.961 1.00 57.34 198 ALA A C 1
ATOM 1643 O O . ALA A 1 198 ? 29.009 5.930 -58.060 1.00 57.34 198 ALA A O 1
ATOM 1644 N N . TYR A 1 199 ? 28.078 4.025 -58.777 1.00 56.44 199 TYR A N 1
ATOM 1645 C CA . TYR A 1 199 ? 27.580 3.617 -57.476 1.00 56.44 199 TYR A CA 1
ATOM 1646 C C . TYR A 1 199 ? 28.539 2.610 -56.842 1.00 56.44 199 TYR A C 1
ATOM 1648 O O . TYR A 1 199 ? 29.086 1.757 -57.550 1.00 56.44 199 TYR A O 1
ATOM 1656 N N . PRO A 1 200 ? 28.728 2.643 -55.512 1.00 58.81 200 PRO A N 1
ATOM 1657 C CA . PRO A 1 200 ? 29.512 1.633 -54.821 1.00 58.81 200 PRO A CA 1
ATOM 1658 C C . PRO A 1 200 ? 28.827 0.267 -54.973 1.00 58.81 200 PRO A C 1
ATOM 1660 O O . PRO A 1 200 ? 27.885 -0.068 -54.260 1.00 58.81 200 PRO A O 1
ATOM 1663 N N . CYS A 1 201 ? 29.293 -0.525 -55.936 1.00 56.09 201 CYS A N 1
ATOM 1664 C CA . CYS A 1 201 ? 28.878 -1.907 -56.119 1.00 56.09 201 CYS A CA 1
ATOM 1665 C C . CYS A 1 201 ? 29.594 -2.747 -55.060 1.00 56.09 201 CYS A C 1
ATOM 1667 O O . CYS A 1 201 ? 30.751 -3.139 -55.231 1.00 56.09 201 CYS A O 1
ATOM 1669 N N . PHE A 1 202 ? 28.932 -2.961 -53.926 1.00 55.66 202 PHE A N 1
ATOM 1670 C CA . PHE A 1 202 ? 29.402 -3.910 -52.925 1.00 55.66 202 PHE A CA 1
ATOM 1671 C C . PHE A 1 202 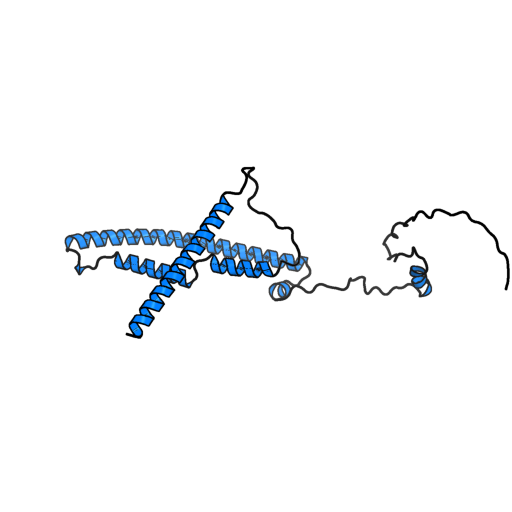? 29.260 -5.342 -53.471 1.00 55.66 202 PHE A C 1
ATOM 1673 O O . PHE A 1 202 ? 28.278 -5.630 -54.162 1.00 55.66 202 PHE A O 1
ATOM 1680 N N . PRO A 1 203 ? 30.193 -6.262 -53.168 1.00 54.75 203 PRO A N 1
ATOM 1681 C CA . PRO A 1 203 ? 30.070 -7.657 -53.584 1.00 54.75 203 PRO A CA 1
ATOM 1682 C C . PRO A 1 203 ? 28.726 -8.252 -53.133 1.00 54.75 203 PRO A C 1
ATOM 1684 O O . PRO A 1 203 ? 28.409 -8.232 -51.945 1.00 54.75 203 PRO A O 1
ATOM 1687 N N . GLY A 1 204 ? 27.933 -8.768 -54.077 1.00 54.88 204 GLY A N 1
ATOM 1688 C CA . GLY A 1 204 ? 26.626 -9.383 -53.803 1.00 54.88 204 GLY A CA 1
ATOM 1689 C C . GLY A 1 204 ? 25.444 -8.415 -53.669 1.00 54.88 204 GLY A C 1
ATOM 1690 O O . GLY A 1 204 ? 24.336 -8.868 -53.390 1.00 54.88 204 GLY A O 1
ATOM 1691 N N . VAL A 1 205 ? 25.642 -7.110 -53.884 1.00 56.62 205 VAL A N 1
ATOM 1692 C CA . VAL A 1 205 ? 24.551 -6.124 -53.937 1.00 56.62 205 VAL A CA 1
ATOM 1693 C C . VAL A 1 205 ? 24.317 -5.736 -55.401 1.00 56.62 205 VAL A C 1
ATOM 1695 O O . VAL A 1 205 ? 25.272 -5.328 -56.065 1.00 56.62 205 VAL A O 1
ATOM 1698 N N . PRO A 1 206 ? 23.087 -5.876 -55.937 1.00 51.81 206 PRO A N 1
ATOM 1699 C CA . PRO A 1 206 ? 22.802 -5.466 -57.306 1.00 51.81 206 PRO A CA 1
ATOM 1700 C C . PRO A 1 206 ? 23.057 -3.959 -57.460 1.00 51.81 206 PRO A C 1
ATOM 1702 O O . PRO A 1 206 ? 22.758 -3.200 -56.531 1.00 51.81 206 PRO A O 1
ATOM 1705 N N . PRO A 1 207 ? 23.617 -3.513 -58.600 1.00 58.06 207 PRO A N 1
ATOM 1706 C CA . PRO A 1 207 ? 23.837 -2.094 -58.833 1.00 58.06 207 PRO A CA 1
ATOM 1707 C C . PRO A 1 207 ? 22.497 -1.353 -58.715 1.00 58.06 207 PRO A C 1
ATOM 1709 O O . PRO A 1 207 ? 21.462 -1.887 -59.132 1.00 58.06 207 PRO A O 1
ATOM 1712 N N . PRO A 1 208 ? 22.476 -0.149 -58.124 1.00 58.91 208 PRO A N 1
ATOM 1713 C CA . PRO A 1 208 ? 21.245 0.614 -58.033 1.00 58.91 208 PRO A CA 1
ATOM 1714 C C . PRO A 1 208 ? 20.735 0.958 -59.441 1.00 58.91 208 PRO A C 1
ATOM 1716 O O . PRO A 1 208 ? 21.520 1.051 -60.391 1.00 58.91 208 PRO A O 1
ATOM 1719 N N . PRO A 1 209 ? 19.411 1.107 -59.590 1.00 60.16 209 PRO A N 1
ATOM 1720 C CA . PRO A 1 209 ? 18.779 1.303 -60.886 1.00 60.16 209 PRO A CA 1
ATOM 1721 C C . PRO A 1 209 ? 19.321 2.557 -61.576 1.00 60.16 209 PRO A C 1
ATOM 1723 O O . PRO A 1 209 ? 19.480 3.604 -60.946 1.00 60.16 209 PRO A O 1
ATOM 1726 N N . ALA A 1 210 ? 19.587 2.443 -62.879 1.00 59.41 210 ALA A N 1
ATOM 1727 C CA . ALA A 1 210 ? 20.050 3.556 -63.695 1.00 59.41 210 ALA A CA 1
ATOM 1728 C C . ALA A 1 210 ? 19.030 4.706 -63.641 1.00 59.41 210 ALA A C 1
ATOM 1730 O O . ALA A 1 210 ? 17.873 4.547 -64.035 1.00 59.41 210 ALA A O 1
ATOM 1731 N N . VAL A 1 211 ? 19.459 5.867 -63.144 1.00 58.75 211 VAL A N 1
ATOM 1732 C CA . VAL A 1 211 ? 18.646 7.084 -63.170 1.00 58.75 211 VAL A CA 1
ATOM 1733 C C . VAL A 1 211 ? 18.738 7.665 -64.578 1.00 58.75 211 VAL A C 1
ATOM 1735 O O . VAL A 1 211 ? 19.754 8.240 -64.960 1.00 58.75 211 VAL A O 1
ATOM 1738 N N . TYR A 1 212 ? 17.687 7.479 -65.375 1.00 56.53 212 TYR A N 1
ATOM 1739 C CA . TYR A 1 212 ? 17.564 8.126 -66.679 1.00 56.53 212 TYR A CA 1
ATOM 1740 C C . TYR A 1 212 ? 17.018 9.540 -66.487 1.00 56.53 212 TYR A C 1
ATOM 1742 O O . TYR A 1 212 ? 15.820 9.730 -66.277 1.00 56.53 212 TYR A O 1
ATOM 1750 N N . GLU A 1 213 ? 17.888 10.541 -66.564 1.00 63.62 213 GLU A N 1
ATOM 1751 C CA . GLU A 1 213 ? 17.457 11.928 -66.714 1.00 63.62 213 GLU A CA 1
ATOM 1752 C C . GLU A 1 213 ? 17.167 12.186 -68.201 1.00 63.62 213 GLU A C 1
ATOM 1754 O O . GLU A 1 213 ? 17.983 11.871 -69.071 1.00 63.62 213 GLU A O 1
ATOM 1759 N N . LYS A 1 214 ? 15.976 12.705 -68.527 1.00 51.50 214 LYS A N 1
ATOM 1760 C CA . LYS A 1 214 ? 15.632 13.069 -69.909 1.00 51.50 214 LYS A CA 1
ATOM 1761 C C . LYS A 1 214 ? 16.460 14.284 -70.324 1.00 51.50 214 LYS A C 1
ATOM 1763 O O . LYS A 1 214 ? 16.075 15.416 -70.049 1.00 51.50 214 LYS A O 1
ATOM 1768 N N . VAL A 1 215 ? 17.563 14.053 -71.027 1.00 58.62 215 VAL A N 1
ATOM 1769 C CA . VAL A 1 215 ? 18.281 15.117 -71.732 1.00 58.62 215 VAL A CA 1
ATOM 1770 C C . VAL A 1 215 ? 17.547 15.385 -73.044 1.00 58.62 215 VAL A C 1
ATOM 1772 O O . VAL A 1 215 ? 17.523 14.543 -73.940 1.00 58.62 215 VAL A O 1
ATOM 1775 N N . ILE A 1 216 ? 16.911 16.551 -73.152 1.00 52.94 216 ILE A N 1
ATOM 1776 C CA . ILE A 1 216 ? 16.403 17.052 -74.432 1.00 52.94 216 ILE A CA 1
ATOM 1777 C C . ILE A 1 216 ? 17.632 17.471 -75.242 1.00 52.94 216 ILE A C 1
ATOM 1779 O O . ILE A 1 216 ? 18.294 18.448 -74.895 1.00 52.94 216 ILE A O 1
ATOM 1783 N N . LEU A 1 217 ? 17.957 16.713 -76.292 1.00 50.06 217 LEU A N 1
ATOM 1784 C CA . LEU A 1 217 ? 18.976 17.088 -77.270 1.00 50.06 217 LEU A CA 1
ATOM 1785 C C . LEU A 1 217 ? 18.555 18.410 -77.922 1.00 50.06 217 LEU A C 1
ATOM 1787 O O . LEU A 1 217 ? 17.618 18.439 -78.720 1.00 50.06 217 LEU A O 1
ATOM 1791 N N . LYS A 1 218 ? 19.234 19.508 -77.582 1.00 48.03 218 LYS A N 1
ATOM 1792 C CA . LYS A 1 218 ? 19.243 20.685 -78.449 1.00 48.03 218 LYS A CA 1
ATOM 1793 C C . LYS A 1 218 ? 20.187 20.365 -79.603 1.00 48.03 218 LYS A C 1
ATOM 1795 O O . LYS A 1 218 ? 21.391 20.235 -79.405 1.00 48.03 218 LYS A O 1
ATOM 1800 N N . LEU A 1 219 ? 19.591 20.135 -80.768 1.00 46.81 219 LEU A N 1
ATOM 1801 C CA . LEU A 1 219 ? 20.269 20.154 -82.055 1.00 46.81 219 LEU A CA 1
ATOM 1802 C C . LEU A 1 219 ? 20.765 21.577 -82.281 1.00 46.81 219 LEU A C 1
ATOM 1804 O O . LEU A 1 219 ? 19.942 22.418 -82.600 1.00 46.81 219 LEU A O 1
ATOM 1808 N N . ASP A 1 220 ? 22.061 21.812 -82.122 1.00 41.94 220 ASP A N 1
ATOM 1809 C CA . ASP A 1 220 ? 22.778 22.831 -82.883 1.00 41.94 220 ASP A CA 1
ATOM 1810 C C . ASP A 1 220 ? 24.163 22.259 -83.186 1.00 41.94 220 ASP A C 1
ATOM 1812 O O . ASP A 1 220 ? 25.012 22.077 -82.313 1.00 41.94 220 ASP A O 1
ATOM 1816 N N . ALA A 1 221 ? 24.310 21.849 -84.441 1.00 49.34 221 ALA A N 1
ATOM 1817 C CA . ALA A 1 221 ?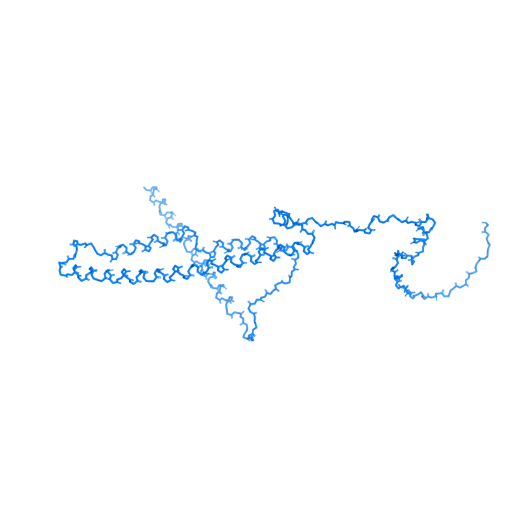 25.534 21.363 -85.036 1.00 49.34 221 ALA A CA 1
ATOM 1818 C C . ALA A 1 221 ? 26.170 22.512 -85.823 1.00 49.34 221 ALA A C 1
ATOM 1820 O O . ALA A 1 221 ? 25.746 22.779 -86.940 1.00 49.34 221 ALA A O 1
ATOM 1821 N N . GLU A 1 222 ? 27.200 23.140 -85.267 1.00 43.06 222 GLU A N 1
ATOM 1822 C CA . GLU A 1 222 ? 28.214 23.918 -85.994 1.00 43.06 222 GLU A CA 1
ATOM 1823 C C . GLU A 1 222 ? 29.544 23.562 -85.310 1.00 43.06 222 GLU A C 1
ATOM 1825 O O . GLU A 1 222 ? 29.696 23.732 -84.104 1.00 43.06 222 GLU A O 1
ATOM 1830 N N . ARG A 1 223 ? 30.341 22.665 -85.903 1.00 42.66 223 ARG A N 1
ATOM 1831 C CA . ARG A 1 223 ? 31.433 22.968 -86.843 1.00 42.66 223 ARG A CA 1
ATOM 1832 C C . ARG A 1 223 ? 32.335 24.065 -86.284 1.00 42.66 223 ARG A C 1
ATOM 1834 O O . ARG A 1 223 ? 31.957 25.218 -86.347 1.00 42.66 223 ARG A O 1
ATOM 1841 N N . ASP A 1 224 ? 33.504 23.656 -85.802 1.00 42.09 224 ASP A N 1
ATOM 1842 C CA . ASP A 1 224 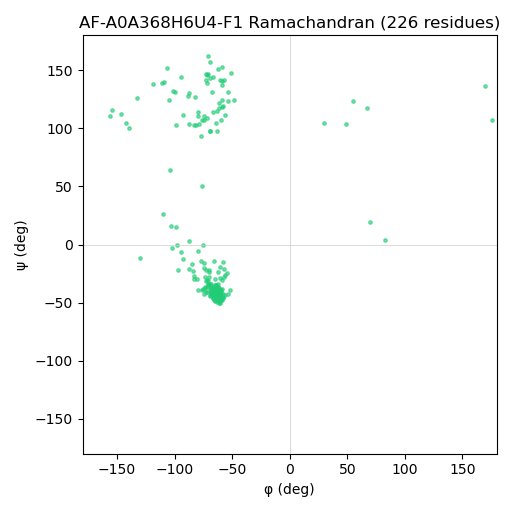? 34.777 24.268 -86.179 1.00 42.09 224 ASP A CA 1
ATOM 1843 C C . ASP A 1 224 ? 35.896 23.231 -85.995 1.00 42.09 224 ASP A C 1
ATOM 1845 O O . ASP A 1 224 ? 36.131 22.695 -84.910 1.00 42.09 224 ASP A O 1
ATOM 1849 N N . GLU A 1 225 ? 36.498 22.882 -87.130 1.00 43.38 225 GLU A N 1
ATOM 1850 C CA . GLU A 1 225 ? 37.783 22.200 -87.256 1.00 43.38 225 GLU A CA 1
ATOM 1851 C C . GLU A 1 225 ? 38.917 23.182 -86.909 1.00 43.38 225 GLU A C 1
ATOM 1853 O O . GLU A 1 225 ? 38.804 24.358 -87.231 1.00 43.38 225 GLU A O 1
ATOM 1858 N N . GLU A 1 226 ? 39.998 22.649 -86.319 1.00 42.44 226 GLU A N 1
ATOM 1859 C CA . GLU A 1 226 ? 41.392 23.158 -86.285 1.00 42.44 226 GLU A CA 1
ATOM 1860 C C . GLU A 1 226 ? 41.638 24.599 -85.773 1.00 42.44 226 GLU A C 1
ATOM 1862 O O . GLU A 1 226 ? 41.079 25.583 -86.234 1.00 42.44 226 GLU A O 1
ATOM 1867 N N . VAL A 1 227 ? 42.480 24.810 -84.755 1.00 38.25 227 VAL A N 1
ATOM 1868 C CA . VAL A 1 227 ? 43.932 25.142 -84.802 1.00 38.25 227 VAL A CA 1
ATOM 1869 C C . VAL A 1 227 ? 44.254 25.529 -83.331 1.00 38.25 227 VAL A C 1
ATOM 1871 O O . VAL A 1 227 ? 43.433 26.213 -82.725 1.00 38.25 227 VAL A O 1
ATOM 1874 N N . CYS A 1 228 ? 45.315 25.160 -82.602 1.00 34.88 228 CYS A N 1
ATOM 1875 C CA . CYS A 1 228 ? 46.717 24.793 -82.823 1.00 34.88 228 CYS A CA 1
ATOM 1876 C C . CYS A 1 228 ? 47.161 23.914 -81.632 1.00 34.88 228 CYS A C 1
ATOM 1878 O O . CYS A 1 228 ? 46.675 24.196 -80.508 1.00 34.88 228 CYS A O 1
#

Radius of gyration: 39.85 Å; Cα contacts (8 Å, |Δi|>4): 30; chains: 1; bounding box: 72×66×125 Å

Foldseek 3Di:
DVVVVVVVVVVVVVVVVVVVVVVVVVVVVVVVVVVVPPDDDDDDDDPDDDPDDDPVCPVVVVVVVVVCVCVVDQHPVSVVVVVVVVVVVVVVVQDDPVVDDPVVVVVSVVVVVVVVVVVVVVVVVVVVVVVVVVVVVVVVVVVVLVVQCVVCVVVVHHSVCSVPPPDDDDDPPDDPPNPPDDPDDPVVVVVLPPDPQRDPPDVPDPRPDDDDDDDDDDDDDDDDDDDD

pLDDT: mean 71.37, std 16.59, range [34.88, 97.69]

Secondary structure (DSSP, 8-state):
-HHHHHHHHHHHHHHHHHHHHHHHHHHHHHHHHHHHH---------S-------GGGSHHHHHHHHHHHHHSS--HHHHHHHHHHHHHHHHHTS--GGGS-HHHHHHHHHHHHHHHHHHHHHHHHHHHHHHHHHHHHHHHHHHHHHHHHHHHHHTT--HHHHHH-SSPPPP--S-TTTT----S-HHHHHHHHHSTT-----TTSPPPPP------------------

InterPro domains:
  IPR001978 Troponin [PF00992] (65-142)
  IPR027707 Troponin T [PTHR11521] (8-181)
  IPR038077 Troponin domain superfamily [G3DSA:1.20.5.350] (59-158)
  IPR038077 Troponin domain superfamily [SSF90250] (54-203)

Sequence (228 aa):
MIYWYMHLKEERKAKQEEEKRKKEEEKIKKQQMTAQFAAPAGQGGRNFVIPKKSEKNRNDKFGNIVQAKQEMGMTKEQQEEAKRAFLAAVDKSIPVSSDLPADDLKAKIKELHQRICKLEAEKYDLEKRHERQEYDLKELNERQRQVARNNALKKGIDPADAASSKYPPKVQIFSKYDRQIDRRNFMERRSMYDNKNAYPCFPGVPPPPAVYEKVILKLDAERDEEVC